Protein AF-A0A1J7IDX1-F1 (afdb_monomer)

Secondary structure (DSSP, 8-state):
--SS--EEETTHHHH-HHHHHHHHHHHHHHTSEEEEES-SS-HHHHHHHHHHHHHHHSS----GGGB--TTS-EEE-----STT----EEEEEESS--S-----HHHHTTHHHHHHHHHHHHHHHHHHHHHHHHHTTS-THHHHTT--TTSS-EEEEEEEEE-TT--PPTT--SEEEE--SSSEEEEEE-S---EEEE-TTS-EEE---BTTB-EEEE-HHHHHHTTTSS----EEE---TTPPPEEEEEEEEE--TT-------

Foldseek 3Di:
DDPDQAEAEPVCVPVPVPVRLVSLLVNQQFFLKHWYFPDPQDLVLVVVVLVLLVCVVPDPDLDPLQDQDPQRAGKDDDDDPDFPDAQKIKGKDFLQDDDDDDDDPSCVVCVVSVVVSLVSVLVVVLSSQLSNCVSLVHHSCPFSVLADSPFQFRKMKMKMKHAQQDDDPVPGFNFDWDFAAAAKKFKAWDQDWFKWWQGSVRDTDTDDHDPRITMMGGGPLNCQQQVNSGDRTIMTGHDDRRGHMIIMIIMGGHGHPPDDRHHDD

Structure (mmCIF, N/CA/C/O backbone):
data_AF-A0A1J7IDX1-F1
#
_entry.id   AF-A0A1J7IDX1-F1
#
loop_
_atom_site.group_PDB
_atom_site.id
_atom_site.type_symbol
_atom_site.label_atom_id
_atom_site.label_alt_id
_atom_site.label_comp_id
_atom_site.label_asym_id
_atom_site.label_entity_id
_atom_site.label_seq_id
_atom_site.pdbx_PDB_ins_code
_atom_site.Cartn_x
_atom_site.Cartn_y
_atom_site.Cartn_z
_atom_site.occupancy
_atom_site.B_iso_or_equiv
_atom_site.auth_seq_id
_atom_site.auth_comp_id
_atom_site.auth_asym_id
_atom_site.auth_atom_id
_atom_site.pdbx_PDB_model_num
ATOM 1 N N . MET A 1 1 ? -1.638 -12.882 22.966 1.00 60.28 1 MET A N 1
ATOM 2 C CA . MET A 1 1 ? -1.658 -12.082 21.724 1.00 60.28 1 MET A CA 1
ATOM 3 C C . MET A 1 1 ? -1.574 -13.032 20.541 1.00 60.28 1 MET A C 1
ATOM 5 O O . MET A 1 1 ? -0.966 -14.091 20.700 1.00 60.28 1 MET A O 1
ATOM 9 N N . SER A 1 2 ? -2.239 -12.710 19.424 1.00 70.69 2 SER A N 1
ATOM 10 C CA . SER A 1 2 ? -2.175 -13.521 18.194 1.00 70.69 2 SER A CA 1
ATOM 11 C C . SER A 1 2 ? -0.717 -13.722 17.769 1.00 70.69 2 SER A C 1
ATOM 13 O O . SER A 1 2 ? 0.100 -12.824 17.960 1.00 70.69 2 SER A O 1
ATOM 15 N N . LYS A 1 3 ? -0.386 -14.895 17.217 1.00 84.50 3 LYS A N 1
ATOM 16 C CA . LYS A 1 3 ? 0.945 -15.183 16.651 1.00 84.50 3 LYS A CA 1
ATOM 17 C C . LYS A 1 3 ? 1.024 -14.914 15.148 1.00 84.50 3 LYS A C 1
ATOM 19 O O . LYS A 1 3 ? 2.109 -14.966 14.581 1.00 84.50 3 LYS A O 1
ATOM 24 N N . GLU A 1 4 ? -0.114 -14.638 14.524 1.00 93.25 4 GLU A N 1
ATOM 25 C CA . GLU A 1 4 ? -0.252 -14.476 13.081 1.00 93.25 4 GLU A CA 1
ATOM 26 C C . GLU A 1 4 ? -0.869 -13.116 12.760 1.00 93.25 4 GLU A C 1
ATOM 28 O O . GLU A 1 4 ? -1.708 -12.609 13.519 1.00 93.25 4 GLU A O 1
ATOM 33 N N . ILE A 1 5 ? -0.452 -12.553 11.624 1.00 97.88 5 ILE A N 1
ATOM 34 C CA . ILE A 1 5 ? -0.995 -11.305 11.088 1.00 97.88 5 ILE A CA 1
ATOM 35 C C . ILE A 1 5 ? -2.492 -11.518 10.797 1.00 97.88 5 ILE A C 1
ATOM 37 O O . ILE A 1 5 ? -2.834 -12.465 10.083 1.00 97.88 5 ILE A O 1
ATOM 41 N N . PRO A 1 6 ? -3.393 -10.666 11.319 1.00 98.19 6 PRO A N 1
ATOM 42 C CA . PRO A 1 6 ? -4.831 -10.824 11.126 1.00 98.19 6 PRO A CA 1
ATOM 43 C C . PRO A 1 6 ? -5.252 -10.806 9.652 1.00 98.19 6 PRO A C 1
ATOM 45 O O . PRO A 1 6 ? -4.690 -10.072 8.840 1.00 98.19 6 PRO A O 1
ATOM 48 N N . VAL A 1 7 ? -6.298 -11.569 9.326 1.00 98.56 7 VAL A N 1
ATOM 49 C CA . VAL A 1 7 ? -6.961 -11.547 8.015 1.00 98.56 7 VAL A CA 1
ATOM 50 C C . VAL A 1 7 ? -8.382 -11.026 8.199 1.00 98.56 7 VAL A C 1
ATOM 52 O O . VAL A 1 7 ? -9.200 -11.656 8.867 1.00 98.56 7 VAL A O 1
ATOM 55 N N . LEU A 1 8 ? -8.674 -9.876 7.602 1.00 98.56 8 LEU A N 1
ATOM 56 C CA . LEU A 1 8 ? -9.956 -9.186 7.687 1.00 98.56 8 LEU A CA 1
ATOM 57 C C . LEU A 1 8 ? -10.777 -9.415 6.421 1.00 98.56 8 LEU A C 1
ATOM 59 O O . LEU A 1 8 ? -10.243 -9.472 5.316 1.00 98.56 8 LEU A O 1
ATOM 63 N N . ASP A 1 9 ? -12.091 -9.523 6.590 1.00 98.31 9 ASP A N 1
ATOM 64 C CA . ASP A 1 9 ? -13.047 -9.678 5.496 1.00 98.31 9 ASP A CA 1
ATOM 65 C C . ASP A 1 9 ? -13.710 -8.335 5.184 1.00 98.31 9 ASP A C 1
ATOM 67 O O . ASP A 1 9 ? -14.545 -7.858 5.955 1.00 98.31 9 ASP A O 1
ATOM 71 N N . TYR A 1 10 ? -13.349 -7.727 4.053 1.00 98.12 10 TYR A N 1
ATOM 72 C CA . TYR A 1 10 ? -13.924 -6.454 3.620 1.00 98.12 10 TYR A CA 1
ATOM 73 C C . TYR A 1 10 ? -15.440 -6.547 3.380 1.00 98.12 10 TYR A C 1
ATOM 75 O O . TYR A 1 10 ? -16.147 -5.563 3.580 1.00 98.12 10 TYR A O 1
ATOM 83 N N . GLY A 1 11 ? -15.981 -7.728 3.048 1.00 97.06 11 GLY A N 1
ATOM 84 C CA . GLY A 1 11 ? -17.426 -7.919 2.879 1.00 97.06 11 GLY A CA 1
ATOM 85 C C . GLY A 1 11 ? -18.235 -7.553 4.133 1.00 97.06 11 GLY A C 1
ATOM 86 O O . GLY A 1 11 ? -19.376 -7.093 4.029 1.00 97.06 11 GLY A O 1
ATOM 87 N N . LEU A 1 12 ? -17.616 -7.652 5.318 1.00 97.75 12 LEU A N 1
ATOM 88 C CA . LEU A 1 12 ? -18.231 -7.255 6.584 1.00 97.75 12 LEU A CA 1
ATOM 89 C C . LEU A 1 12 ? -18.482 -5.750 6.686 1.00 97.75 12 LEU A C 1
ATOM 91 O O . LEU A 1 12 ? -19.361 -5.362 7.450 1.00 97.75 12 LEU A O 1
ATOM 95 N N . LEU A 1 13 ? -17.793 -4.908 5.906 1.00 94.62 13 LEU A N 1
ATOM 96 C CA . LEU A 1 13 ? -18.038 -3.463 5.884 1.00 94.62 13 LEU A CA 1
ATOM 97 C C . LEU A 1 13 ? -19.513 -3.138 5.608 1.00 94.62 13 LEU A C 1
ATOM 99 O O . LEU A 1 13 ? -20.025 -2.150 6.124 1.00 94.62 13 LEU A O 1
ATOM 103 N N . THR A 1 14 ? -20.201 -3.985 4.837 1.00 94.31 14 THR A N 1
ATOM 104 C CA . THR A 1 14 ? -21.637 -3.847 4.551 1.00 94.31 14 THR A CA 1
ATOM 105 C C . THR A 1 14 ? -22.489 -4.834 5.344 1.00 94.31 14 THR A C 1
ATOM 107 O O . THR A 1 14 ? -23.521 -4.444 5.887 1.00 94.31 14 THR A O 1
ATOM 110 N N . SER A 1 15 ? -22.074 -6.102 5.451 1.00 97.38 15 SER A N 1
ATOM 111 C CA . SER A 1 15 ? -22.911 -7.146 6.056 1.00 97.38 15 SER A CA 1
ATOM 112 C C . SER A 1 15 ? -22.904 -7.143 7.588 1.00 97.38 15 SER A C 1
ATOM 114 O O . SER A 1 15 ? -23.864 -7.607 8.200 1.00 97.38 15 SER A O 1
ATOM 116 N N . ASN A 1 16 ? -21.832 -6.657 8.224 1.00 98.06 16 ASN A N 1
ATOM 117 C CA . ASN A 1 16 ? -21.733 -6.475 9.675 1.00 98.06 16 ASN A CA 1
ATOM 118 C C . ASN A 1 16 ? -20.700 -5.377 10.022 1.00 98.06 16 ASN A C 1
ATOM 120 O O . ASN A 1 16 ? -19.594 -5.688 10.487 1.00 98.06 16 ASN A O 1
ATOM 124 N N . PRO A 1 17 ? -21.045 -4.091 9.809 1.00 97.38 17 PRO A N 1
ATOM 125 C CA . PRO A 1 17 ? -20.087 -2.990 9.917 1.00 97.38 17 PRO A CA 1
ATOM 126 C C . PRO A 1 17 ? -19.443 -2.885 11.306 1.00 97.38 17 PRO A C 1
ATOM 128 O O . PRO A 1 17 ? -18.256 -2.591 11.421 1.00 97.38 17 PRO A O 1
ATOM 131 N N . ALA A 1 18 ? -20.200 -3.183 12.368 1.00 97.81 18 ALA A N 1
ATOM 132 C CA . ALA A 1 18 ? -19.697 -3.156 13.740 1.00 97.81 18 ALA A CA 1
ATOM 133 C C . ALA A 1 18 ? -18.567 -4.174 13.960 1.00 97.81 18 ALA A C 1
ATOM 135 O O . ALA A 1 18 ? -17.543 -3.840 14.555 1.00 97.81 18 ALA A O 1
ATOM 136 N N . LYS A 1 19 ? -18.720 -5.398 13.433 1.00 98.19 19 LYS A N 1
ATOM 137 C CA . LYS A 1 19 ? -17.669 -6.420 13.499 1.00 98.19 19 LYS A CA 1
ATOM 138 C C . LYS A 1 19 ? -16.444 -6.017 12.686 1.00 98.19 19 LYS A C 1
ATOM 140 O O . LYS A 1 19 ? -15.332 -6.165 13.179 1.00 98.19 19 LYS A O 1
ATOM 145 N N . PHE A 1 20 ? -16.644 -5.480 11.480 1.00 98.38 20 PHE A N 1
ATOM 146 C CA . PHE A 1 20 ? -15.533 -5.009 10.652 1.00 98.38 20 PHE A CA 1
ATOM 147 C C . PHE A 1 20 ? -14.714 -3.929 11.367 1.00 98.38 20 PHE A C 1
ATOM 149 O O . PHE A 1 20 ? -13.498 -4.042 11.454 1.00 98.38 20 PHE A O 1
ATOM 156 N N . VAL A 1 21 ? -15.377 -2.920 11.942 1.00 98.38 21 VAL A N 1
ATOM 157 C CA . VAL A 1 21 ? -14.722 -1.844 12.703 1.00 98.38 21 VAL A CA 1
ATOM 158 C C . VAL A 1 21 ? -13.977 -2.390 13.925 1.00 98.38 21 VAL A C 1
ATOM 160 O O . VAL A 1 21 ? -12.866 -1.944 14.210 1.00 98.38 21 VAL A O 1
ATOM 163 N N . GLN A 1 22 ? -14.550 -3.366 14.635 1.00 98.38 22 GLN A N 1
ATOM 164 C CA . GLN A 1 22 ? -13.887 -4.014 15.769 1.00 98.38 22 GLN A CA 1
ATOM 165 C C . GLN A 1 22 ? -12.603 -4.739 15.341 1.00 98.38 22 GLN A C 1
ATOM 167 O O . GLN A 1 22 ? -11.558 -4.545 15.965 1.00 98.38 22 GLN A O 1
ATOM 172 N N . ASP A 1 23 ? -12.667 -5.534 14.272 1.00 98.44 23 ASP A N 1
ATOM 173 C CA . ASP A 1 23 ? -11.508 -6.266 13.748 1.00 98.44 23 ASP A CA 1
ATOM 174 C C . ASP A 1 23 ? -10.433 -5.314 13.234 1.00 98.44 23 ASP A C 1
ATOM 176 O O . ASP A 1 23 ? -9.245 -5.510 13.488 1.00 98.44 23 ASP A O 1
ATOM 180 N N . LEU A 1 24 ? -10.865 -4.255 12.547 1.00 98.38 24 LEU A N 1
ATOM 181 C CA . LEU A 1 24 ? -10.001 -3.210 12.020 1.00 98.38 24 LEU A CA 1
ATOM 182 C C . LEU A 1 24 ? -9.244 -2.506 13.144 1.00 98.38 24 LEU A C 1
ATOM 184 O O . LEU A 1 24 ? -8.026 -2.350 13.052 1.00 98.38 24 LEU A O 1
ATOM 188 N N . LYS A 1 25 ? -9.946 -2.139 14.225 1.00 98.31 25 LYS A N 1
ATOM 189 C CA . LYS A 1 25 ? -9.328 -1.555 15.418 1.00 98.31 25 LYS A CA 1
ATOM 190 C C . LYS A 1 25 ? -8.278 -2.488 15.995 1.00 98.31 25 LYS A C 1
ATOM 192 O O . LYS A 1 25 ? -7.140 -2.073 16.166 1.00 98.31 25 LYS A O 1
ATOM 197 N N . GLN A 1 26 ? -8.664 -3.734 16.267 1.00 98.12 26 GLN A N 1
ATOM 198 C CA . GLN A 1 26 ? -7.795 -4.698 16.928 1.00 98.12 26 GLN A CA 1
ATOM 199 C C . GLN A 1 26 ? -6.527 -4.960 16.110 1.00 98.12 26 GLN A C 1
ATOM 201 O O . GLN A 1 26 ? -5.419 -4.902 16.643 1.00 98.12 26 GLN A O 1
ATOM 206 N N . ALA A 1 27 ? -6.672 -5.208 14.808 1.00 98.44 27 ALA A N 1
ATOM 207 C CA . ALA A 1 27 ? -5.534 -5.484 13.948 1.00 98.44 27 ALA A CA 1
ATOM 208 C C . ALA A 1 27 ? -4.592 -4.277 13.831 1.00 98.44 27 ALA A C 1
ATOM 210 O O . ALA A 1 27 ? -3.378 -4.425 13.966 1.00 98.44 27 ALA A O 1
ATOM 211 N N . ALA A 1 28 ? -5.132 -3.072 13.646 1.00 98.44 28 ALA A N 1
ATOM 212 C CA . ALA A 1 28 ? -4.315 -1.870 13.519 1.00 98.44 28 ALA A CA 1
ATOM 213 C C . ALA A 1 28 ? -3.665 -1.422 14.839 1.00 98.44 28 ALA A C 1
ATOM 215 O O . ALA A 1 28 ? -2.564 -0.875 14.804 1.00 98.44 28 ALA A O 1
ATOM 216 N N . SER A 1 29 ? -4.300 -1.659 15.992 1.00 98.00 29 SER A N 1
ATOM 217 C CA . SER A 1 29 ? -3.754 -1.275 17.300 1.00 98.00 29 SER A CA 1
ATOM 218 C C . SER A 1 29 ? -2.760 -2.288 17.868 1.00 98.00 29 SER A C 1
ATOM 220 O O . SER A 1 29 ? -1.848 -1.909 18.599 1.00 98.00 29 SER A O 1
ATOM 222 N N . GLU A 1 30 ? -2.944 -3.580 17.578 1.00 97.06 30 GLU A N 1
ATOM 223 C CA . GLU A 1 30 ? -2.019 -4.626 18.029 1.00 97.06 30 GLU A CA 1
ATOM 224 C C . GLU A 1 30 ? -0.860 -4.792 17.046 1.00 97.06 30 GLU A C 1
ATOM 226 O O . GLU A 1 30 ? 0.298 -4.697 17.444 1.00 97.06 30 GLU A O 1
ATOM 231 N N . TRP A 1 31 ? -1.165 -5.031 15.769 1.00 98.25 31 TRP A N 1
ATOM 232 C CA . TRP A 1 31 ? -0.171 -5.393 14.758 1.00 98.25 31 TRP A CA 1
ATOM 233 C C . TRP A 1 31 ? 0.289 -4.226 13.900 1.00 98.25 31 TRP A C 1
ATOM 235 O O . TRP A 1 31 ? 1.407 -4.261 13.395 1.00 98.25 31 TRP A O 1
ATOM 245 N N . GLY A 1 32 ? -0.578 -3.245 13.646 1.00 98.50 32 GLY A N 1
ATOM 246 C CA . GLY A 1 32 ? -0.326 -2.248 12.603 1.00 98.50 32 GLY A CA 1
ATOM 247 C C . GLY A 1 32 ? -0.360 -2.810 11.178 1.00 98.50 32 GLY A C 1
ATOM 248 O O . GLY A 1 32 ? -0.081 -2.082 10.230 1.00 98.50 32 GLY A O 1
ATOM 249 N N . PHE A 1 33 ? -0.700 -4.095 11.033 1.00 98.69 33 PHE A N 1
ATOM 250 C CA . PHE A 1 33 ? -0.719 -4.867 9.794 1.00 98.69 33 PHE A CA 1
ATOM 251 C C . PHE A 1 33 ? -1.932 -5.799 9.768 1.00 98.69 33 PHE A C 1
ATOM 253 O O . PHE A 1 33 ? -2.285 -6.390 10.790 1.00 98.69 33 PHE A O 1
ATOM 260 N N . PHE A 1 34 ? -2.532 -5.981 8.593 1.00 98.81 34 PHE A N 1
ATOM 261 C CA . PHE A 1 34 ? -3.542 -7.011 8.345 1.00 98.81 34 PHE A CA 1
ATOM 262 C C . PHE A 1 34 ? -3.692 -7.315 6.858 1.00 98.81 34 PHE A C 1
ATOM 264 O O . PHE A 1 34 ? -3.527 -6.440 6.014 1.00 98.81 34 PHE A O 1
ATOM 271 N N . PHE A 1 35 ? -4.061 -8.547 6.527 1.00 98.81 35 PHE A N 1
ATOM 272 C CA . PHE A 1 35 ? -4.526 -8.890 5.187 1.00 98.81 35 PHE A CA 1
ATOM 273 C C . PHE A 1 35 ? -5.993 -8.511 5.024 1.00 98.81 35 PHE A C 1
ATOM 275 O O . PHE A 1 35 ? -6.773 -8.647 5.967 1.00 98.81 35 PHE A O 1
ATOM 282 N N . LEU A 1 36 ? -6.390 -8.094 3.825 1.00 98.75 36 LEU A N 1
ATOM 283 C CA . LEU A 1 36 ? -7.776 -7.744 3.525 1.00 98.75 36 LEU A CA 1
ATOM 284 C C . LEU A 1 36 ? -8.300 -8.590 2.364 1.00 98.75 36 LEU A C 1
ATOM 286 O O . LEU A 1 36 ? -7.915 -8.368 1.225 1.00 98.75 36 LEU A O 1
ATOM 290 N N . LYS A 1 37 ? -9.184 -9.553 2.632 1.00 98.00 37 LYS A N 1
ATOM 291 C CA . LYS A 1 37 ? -9.830 -10.372 1.591 1.00 98.00 37 LYS A CA 1
ATOM 292 C C . LYS A 1 37 ? -11.178 -9.780 1.175 1.00 98.00 37 LYS A C 1
ATOM 294 O O . LYS A 1 37 ? -11.765 -8.987 1.912 1.00 98.00 37 LYS A O 1
ATOM 299 N N . ASN A 1 38 ? -11.700 -10.242 0.038 1.00 97.62 38 ASN A N 1
ATOM 300 C CA . ASN A 1 38 ? -13.021 -9.869 -0.490 1.00 97.62 38 ASN A CA 1
ATOM 301 C C . ASN A 1 38 ? -13.200 -8.353 -0.700 1.00 97.62 38 ASN A C 1
ATOM 303 O O . ASN A 1 38 ? -14.315 -7.844 -0.598 1.00 97.62 38 ASN A O 1
ATOM 307 N N . HIS A 1 39 ? -12.111 -7.623 -0.957 1.00 97.56 39 HIS A N 1
ATOM 308 C CA . HIS A 1 39 ? -12.163 -6.196 -1.268 1.00 97.56 39 HIS A CA 1
ATOM 309 C C . HIS A 1 39 ? -12.753 -5.930 -2.658 1.00 97.56 39 HIS A C 1
ATOM 311 O O . HIS A 1 39 ? -12.823 -6.813 -3.512 1.00 97.56 39 HIS A O 1
ATOM 317 N N . ASN A 1 40 ? -13.107 -4.675 -2.916 1.00 95.25 40 ASN A N 1
ATOM 318 C CA . ASN A 1 40 ? -13.738 -4.224 -4.158 1.00 95.25 40 ASN A CA 1
ATOM 319 C C . ASN A 1 40 ? -12.784 -4.041 -5.359 1.00 95.25 40 ASN A C 1
ATOM 321 O O . ASN A 1 40 ? -13.258 -3.774 -6.460 1.00 95.25 40 ASN A O 1
ATOM 325 N N . ILE A 1 41 ? -11.467 -4.207 -5.194 1.00 98.06 41 ILE A N 1
ATOM 326 C CA . ILE A 1 41 ? -10.509 -4.135 -6.311 1.00 98.06 41 ILE A CA 1
ATOM 327 C C . ILE A 1 41 ? -10.515 -5.462 -7.091 1.00 98.06 41 ILE A C 1
ATOM 329 O O . ILE A 1 41 ? -10.210 -6.502 -6.500 1.00 98.06 41 ILE A O 1
ATOM 333 N N . PRO A 1 42 ? -10.819 -5.470 -8.404 1.00 97.12 42 PRO A N 1
ATOM 334 C CA . PRO A 1 42 ? -10.830 -6.700 -9.190 1.00 97.12 42 PRO A CA 1
ATOM 335 C C . PRO A 1 42 ? -9.437 -7.326 -9.295 1.00 97.12 42 PRO A C 1
ATOM 337 O O . PRO A 1 42 ? -8.480 -6.660 -9.697 1.00 97.12 42 PRO A O 1
ATOM 340 N N . GLN A 1 43 ? -9.331 -8.632 -9.030 1.00 96.88 43 GLN A N 1
ATOM 341 C CA . GLN A 1 43 ? -8.064 -9.365 -9.161 1.00 96.88 43 GLN A CA 1
ATOM 342 C C . GLN A 1 43 ? -7.474 -9.244 -10.575 1.00 96.88 43 GLN A C 1
ATOM 344 O O . GLN A 1 43 ? -6.270 -9.078 -10.728 1.00 96.88 43 GLN A O 1
ATOM 349 N N . SER A 1 44 ? -8.323 -9.199 -11.608 1.00 97.44 44 SER A N 1
ATOM 350 C CA . SER A 1 44 ? -7.885 -8.999 -12.992 1.00 97.44 44 SER A CA 1
ATOM 351 C C . SER A 1 44 ? -7.118 -7.692 -13.210 1.00 97.44 44 SER A C 1
ATOM 353 O O . SER A 1 44 ? -6.254 -7.640 -14.079 1.00 97.44 44 SER A O 1
ATOM 355 N N . GLU A 1 45 ? -7.415 -6.631 -12.454 1.00 97.62 45 GLU A N 1
ATOM 356 C CA . GLU A 1 45 ? -6.669 -5.371 -12.552 1.00 97.62 45 GLU A CA 1
ATOM 357 C C . GLU A 1 45 ? -5.321 -5.450 -11.835 1.00 97.62 45 GLU A C 1
ATOM 359 O O . GLU A 1 45 ? -4.327 -4.922 -12.339 1.00 97.62 45 GLU A O 1
ATOM 364 N N . VAL A 1 46 ? -5.254 -6.164 -10.710 1.00 98.25 46 VAL A N 1
ATOM 365 C CA . VAL A 1 46 ? -3.988 -6.466 -10.025 1.00 98.25 46 VAL A CA 1
ATOM 366 C C . VAL A 1 46 ? -3.079 -7.284 -10.950 1.00 98.25 46 VAL A C 1
ATOM 368 O O . VAL A 1 46 ? -1.931 -6.901 -11.182 1.00 98.25 46 VAL A O 1
ATOM 371 N N . ASP A 1 47 ? -3.612 -8.342 -11.565 1.00 98.25 47 ASP A N 1
ATOM 372 C CA . ASP A 1 47 ? -2.870 -9.236 -12.459 1.00 98.25 47 ASP A CA 1
ATOM 373 C C . ASP A 1 47 ? -2.359 -8.509 -13.711 1.00 98.25 47 ASP A C 1
ATOM 375 O O . ASP A 1 47 ? -1.202 -8.670 -14.099 1.00 98.25 47 ASP A O 1
ATOM 379 N N . LYS A 1 48 ? -3.181 -7.647 -14.329 1.00 98.19 48 LYS A N 1
ATOM 380 C CA . LYS A 1 48 ? -2.761 -6.821 -15.477 1.00 98.19 48 LYS A CA 1
ATOM 381 C C . LYS A 1 48 ? -1.632 -5.853 -15.118 1.00 98.19 48 LYS A C 1
ATOM 383 O O . LYS A 1 48 ? -0.759 -5.608 -15.950 1.00 98.19 48 LYS A O 1
ATOM 388 N N . ASN A 1 49 ? -1.641 -5.279 -13.912 1.00 98.31 49 ASN A N 1
ATOM 389 C CA . ASN A 1 49 ? -0.562 -4.396 -13.463 1.00 98.31 49 ASN A CA 1
ATOM 390 C C . ASN A 1 49 ? 0.729 -5.172 -13.170 1.00 98.31 49 ASN A C 1
ATOM 392 O O . ASN A 1 49 ? 1.791 -4.722 -13.596 1.00 98.31 49 ASN A O 1
ATOM 396 N N . PHE A 1 50 ? 0.653 -6.362 -12.565 1.00 98.44 50 PHE A N 1
ATOM 397 C CA . PHE A 1 50 ? 1.825 -7.236 -12.434 1.00 98.44 50 PHE A CA 1
ATOM 398 C C . PHE A 1 50 ? 2.381 -7.664 -13.797 1.00 98.44 50 PHE A C 1
ATOM 400 O O . PHE A 1 50 ? 3.578 -7.532 -14.027 1.00 98.44 50 PHE A O 1
ATOM 407 N N . ALA A 1 51 ? 1.524 -8.070 -14.738 1.00 98.19 51 ALA A N 1
ATOM 408 C CA . ALA A 1 51 ? 1.950 -8.432 -16.089 1.00 98.19 51 ALA A CA 1
ATOM 409 C C . ALA A 1 51 ? 2.601 -7.255 -16.841 1.00 98.19 51 ALA A C 1
ATOM 411 O O . ALA A 1 51 ? 3.526 -7.453 -17.628 1.00 98.19 51 ALA A O 1
ATOM 412 N N . LEU A 1 52 ? 2.134 -6.022 -16.614 1.00 98.12 52 LEU A N 1
ATOM 413 C CA . LEU A 1 52 ? 2.780 -4.826 -17.158 1.00 98.12 52 LEU A CA 1
ATOM 414 C C . LEU A 1 52 ? 4.148 -4.576 -16.507 1.00 98.12 52 LEU A C 1
ATOM 416 O O . LEU A 1 52 ? 5.103 -4.278 -17.221 1.00 98.12 52 LEU A O 1
ATOM 420 N N . ALA A 1 53 ? 4.248 -4.710 -15.182 1.00 97.44 53 ALA A N 1
ATOM 421 C CA . ALA A 1 53 ? 5.507 -4.565 -14.458 1.00 97.44 53 ALA A CA 1
ATOM 422 C C . ALA A 1 53 ? 6.553 -5.584 -14.942 1.00 97.44 53 ALA A C 1
ATOM 424 O O . ALA A 1 53 ? 7.678 -5.195 -15.239 1.00 97.44 53 ALA A O 1
ATOM 425 N N . GLU A 1 54 ? 6.173 -6.853 -15.105 1.00 96.62 54 GLU A N 1
ATOM 426 C CA . GLU A 1 54 ? 7.031 -7.905 -15.671 1.00 96.62 54 GLU A CA 1
ATOM 427 C C . GLU A 1 54 ? 7.554 -7.515 -17.057 1.00 96.62 54 GLU A C 1
ATOM 429 O O . GLU A 1 54 ? 8.764 -7.429 -17.264 1.00 96.62 54 GLU A O 1
ATOM 434 N N . LYS A 1 55 ? 6.653 -7.164 -17.987 1.00 96.81 55 LYS A N 1
ATOM 435 C CA . LYS A 1 55 ? 7.042 -6.728 -19.339 1.00 96.81 55 LYS A CA 1
ATOM 436 C C . LYS A 1 55 ? 7.970 -5.515 -19.326 1.00 96.81 55 LYS A C 1
ATOM 438 O O . LYS A 1 55 ? 8.861 -5.425 -20.165 1.00 96.81 55 LYS A O 1
ATOM 443 N N . PHE A 1 56 ? 7.746 -4.572 -18.413 1.00 95.75 56 PHE A N 1
ATOM 444 C CA . PHE A 1 56 ? 8.588 -3.390 -18.274 1.00 95.75 56 PHE A CA 1
ATOM 445 C C . PHE A 1 56 ? 9.994 -3.753 -17.776 1.00 95.75 56 PHE A C 1
ATOM 447 O O . PHE A 1 56 ? 10.971 -3.333 -18.390 1.00 95.75 56 PHE A O 1
ATOM 454 N N . PHE A 1 57 ? 10.111 -4.551 -16.710 1.00 93.44 57 PHE A N 1
ATOM 455 C CA . PHE A 1 57 ? 11.404 -4.878 -16.095 1.00 93.44 57 PHE A CA 1
ATOM 456 C C . PHE A 1 57 ? 12.221 -5.926 -16.861 1.00 93.44 57 PHE A C 1
ATOM 458 O O . PHE A 1 57 ? 13.446 -5.908 -16.768 1.00 93.44 57 PHE A O 1
ATOM 465 N N . HIS A 1 58 ? 11.580 -6.807 -17.637 1.00 93.38 58 HIS A N 1
ATOM 466 C CA . HIS A 1 58 ? 12.272 -7.694 -18.585 1.00 93.38 58 HIS A CA 1
ATOM 467 C C . HIS A 1 58 ? 12.579 -7.016 -19.928 1.00 93.38 58 HIS A C 1
ATOM 469 O O . HIS A 1 58 ? 13.312 -7.570 -20.748 1.00 93.38 58 HIS A O 1
ATOM 475 N N . GLY A 1 59 ? 12.016 -5.830 -20.171 1.00 91.69 59 GLY A N 1
ATOM 476 C CA . GLY A 1 59 ? 12.326 -5.012 -21.336 1.00 91.69 59 GLY A CA 1
ATOM 477 C C . GLY A 1 59 ? 13.716 -4.361 -21.263 1.00 91.69 59 GLY A C 1
ATOM 478 O O . GLY A 1 59 ? 14.463 -4.542 -20.299 1.00 91.69 59 GLY A O 1
ATOM 479 N N . PRO A 1 60 ? 14.094 -3.575 -22.287 1.00 88.31 60 PRO A N 1
ATOM 480 C CA . PRO A 1 60 ? 15.325 -2.793 -22.256 1.00 88.31 60 PRO A CA 1
ATOM 481 C C . PRO A 1 60 ? 15.352 -1.834 -21.063 1.00 88.31 60 PRO A C 1
ATOM 483 O O . PRO A 1 60 ? 14.323 -1.264 -20.699 1.00 88.31 60 PRO A O 1
ATOM 486 N N . ASN A 1 61 ? 16.544 -1.603 -20.498 1.00 85.12 61 ASN A N 1
ATOM 487 C CA . ASN A 1 61 ? 16.724 -0.572 -19.478 1.00 85.12 61 ASN A CA 1
ATOM 488 C C . ASN A 1 61 ? 16.182 0.764 -20.022 1.00 85.12 61 ASN A C 1
ATOM 490 O O . ASN A 1 61 ? 16.628 1.186 -21.093 1.00 85.12 61 ASN A O 1
ATOM 494 N N . PRO A 1 62 ? 15.250 1.425 -19.312 1.00 84.88 62 PRO A N 1
ATOM 495 C CA . PRO A 1 62 ? 14.622 2.648 -19.800 1.00 84.88 62 PRO A CA 1
ATOM 496 C C . PRO A 1 62 ? 15.638 3.787 -20.009 1.00 84.88 62 PRO A C 1
ATOM 498 O O . PRO A 1 62 ? 15.426 4.640 -20.859 1.00 84.88 62 PRO A O 1
ATOM 501 N N . GLY A 1 63 ? 16.770 3.786 -19.298 1.00 82.06 63 GLY A N 1
ATOM 502 C CA . GLY A 1 63 ? 17.803 4.817 -19.416 1.00 82.06 63 GLY A CA 1
ATOM 503 C C . GLY A 1 63 ? 17.571 6.030 -18.509 1.00 82.06 63 GLY A C 1
ATOM 504 O O . GLY A 1 63 ? 16.558 6.144 -17.814 1.00 82.06 63 GLY A O 1
ATOM 505 N N . ASP A 1 64 ? 18.549 6.942 -18.486 1.00 86.12 64 ASP A N 1
ATOM 506 C CA . ASP A 1 64 ? 18.571 8.090 -17.564 1.00 86.12 64 ASP A CA 1
ATOM 507 C C . ASP A 1 64 ? 17.435 9.098 -17.810 1.00 86.12 64 ASP A C 1
ATOM 509 O O . ASP A 1 64 ? 17.069 9.833 -16.892 1.00 86.12 64 ASP A O 1
ATOM 513 N N . GLU A 1 65 ? 16.843 9.117 -19.009 1.00 86.94 65 GLU A N 1
ATOM 514 C CA . GLU A 1 65 ? 15.729 10.015 -19.345 1.00 86.94 65 GLU A CA 1
ATOM 515 C C . GLU A 1 65 ? 14.469 9.747 -18.507 1.00 86.94 65 GLU A C 1
ATOM 517 O O . GLU A 1 65 ? 13.689 10.662 -18.250 1.00 86.94 65 GLU A O 1
ATOM 522 N N . PHE A 1 66 ? 14.301 8.513 -18.019 1.00 90.19 66 PHE A N 1
ATOM 523 C CA . PHE A 1 66 ? 13.186 8.125 -17.157 1.00 90.19 66 PHE A CA 1
ATOM 524 C C . PHE A 1 66 ? 13.593 7.983 -15.696 1.00 90.19 66 PHE A C 1
ATOM 526 O O . PHE A 1 66 ? 12.819 7.433 -14.915 1.00 90.19 66 PHE A O 1
ATOM 533 N N . LYS A 1 67 ? 14.792 8.435 -15.308 1.00 89.69 67 LYS A N 1
ATOM 534 C CA . LYS A 1 67 ? 15.260 8.345 -13.925 1.00 89.69 67 LYS A CA 1
ATOM 535 C C . LYS A 1 67 ? 14.301 9.066 -12.980 1.00 89.69 67 LYS A C 1
ATOM 537 O O . LYS A 1 67 ? 13.756 10.122 -13.297 1.00 89.69 67 LYS A O 1
ATOM 542 N N . ILE A 1 68 ? 14.139 8.496 -11.792 1.00 88.75 68 ILE A N 1
ATOM 543 C CA . ILE A 1 68 ? 13.296 9.054 -10.746 1.00 88.75 68 ILE A CA 1
ATOM 544 C C . ILE A 1 68 ? 13.628 10.527 -10.452 1.00 88.75 68 ILE A C 1
ATOM 546 O O . ILE A 1 68 ? 14.792 10.899 -10.272 1.00 88.75 68 ILE A O 1
ATOM 550 N N . ASN A 1 69 ? 12.594 11.366 -10.415 1.00 87.62 69 ASN A N 1
ATOM 551 C CA . ASN A 1 69 ? 12.699 12.807 -10.202 1.00 87.62 69 ASN A CA 1
ATOM 552 C C . ASN A 1 69 ? 12.364 13.217 -8.750 1.00 87.62 69 ASN A C 1
ATOM 554 O O . ASN A 1 69 ? 12.009 12.391 -7.907 1.00 87.62 69 ASN A O 1
ATOM 558 N N . LYS A 1 70 ? 12.453 14.523 -8.456 1.00 86.38 70 LYS A N 1
ATOM 559 C CA . LYS A 1 70 ? 12.169 15.101 -7.125 1.00 86.38 70 LYS A CA 1
ATOM 560 C C . LYS A 1 70 ? 10.731 14.883 -6.629 1.00 86.38 70 LYS A C 1
ATOM 562 O O . LYS A 1 70 ? 10.482 14.986 -5.434 1.00 86.38 70 LYS A O 1
ATOM 567 N N . ASP A 1 71 ? 9.807 14.586 -7.537 1.00 84.19 71 ASP A N 1
ATOM 568 C CA . ASP A 1 71 ? 8.387 14.367 -7.255 1.00 84.19 71 ASP A CA 1
ATOM 569 C C . ASP A 1 71 ? 8.067 12.871 -7.057 1.00 84.19 71 ASP A C 1
ATOM 571 O O . ASP A 1 71 ? 6.898 12.480 -6.968 1.00 84.19 71 ASP A O 1
ATOM 575 N N . ASN A 1 72 ? 9.115 12.040 -6.944 1.00 88.38 72 ASN A N 1
ATOM 576 C CA . ASN A 1 72 ? 9.057 10.595 -6.744 1.00 88.38 72 ASN A CA 1
ATOM 577 C C . ASN A 1 72 ? 8.356 9.868 -7.907 1.00 88.38 72 ASN A C 1
ATOM 579 O O . ASN A 1 72 ? 7.554 8.953 -7.696 1.00 88.38 72 ASN A O 1
ATOM 583 N N . VA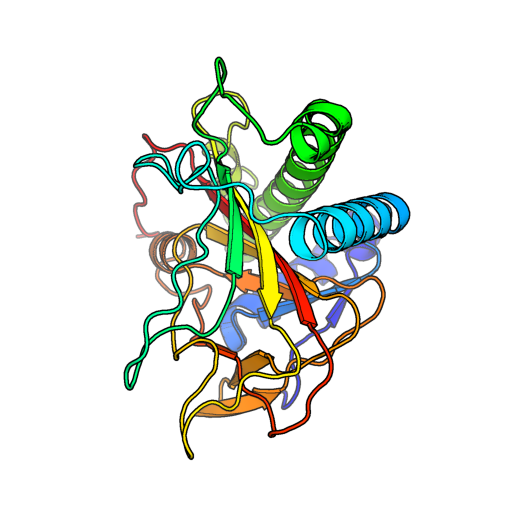L A 1 73 ? 8.638 10.318 -9.134 1.00 90.00 73 VAL A N 1
ATOM 584 C CA . VAL A 1 73 ? 8.143 9.741 -10.389 1.00 90.00 73 VAL A CA 1
ATOM 585 C C . VAL A 1 73 ? 9.313 9.277 -11.242 1.00 90.00 73 VAL A C 1
ATOM 587 O O . VAL A 1 73 ? 10.248 10.048 -11.444 1.00 90.00 73 VAL A O 1
ATOM 590 N N . GLY A 1 74 ? 9.241 8.054 -11.766 1.00 91.56 74 GLY A N 1
ATOM 591 C CA . GLY A 1 74 ? 10.234 7.499 -12.685 1.00 91.56 74 GLY A CA 1
ATOM 592 C C . GLY A 1 74 ? 10.939 6.247 -12.164 1.00 91.56 74 GLY A C 1
ATOM 593 O O . GLY A 1 74 ? 10.612 5.705 -11.108 1.00 91.56 74 GLY A O 1
ATOM 594 N N . TYR A 1 75 ? 11.909 5.793 -12.945 1.00 91.69 75 TYR A N 1
ATOM 595 C CA . TYR A 1 75 ? 12.715 4.600 -12.747 1.00 91.69 75 TYR A CA 1
ATOM 596 C C . TYR A 1 75 ? 13.816 4.826 -11.706 1.00 91.69 75 TYR A C 1
ATOM 598 O O . TYR A 1 75 ? 14.672 5.705 -11.849 1.00 91.69 75 TYR A O 1
ATOM 606 N N . SER A 1 76 ? 13.834 3.993 -10.674 1.00 88.19 76 SER A N 1
ATOM 607 C CA . SER A 1 76 ? 14.934 3.879 -9.725 1.00 88.19 76 SER A CA 1
ATOM 608 C C . SER A 1 76 ? 15.589 2.517 -9.904 1.00 88.19 76 SER A C 1
ATOM 610 O O . SER A 1 76 ? 15.131 1.518 -9.356 1.00 88.19 76 SER A O 1
ATOM 612 N N . GLY A 1 77 ? 16.657 2.487 -10.701 1.00 72.12 77 GLY A N 1
ATOM 613 C CA . GLY A 1 77 ? 17.426 1.274 -10.990 1.00 72.12 77 GLY A CA 1
ATOM 614 C C . GLY A 1 77 ? 18.906 1.378 -10.656 1.00 72.12 77 GLY A C 1
ATOM 615 O O . GLY A 1 77 ? 19.715 0.693 -11.277 1.00 72.12 77 GLY A O 1
ATOM 616 N N . ARG A 1 78 ? 19.296 2.254 -9.719 1.00 55.62 78 ARG A N 1
ATOM 617 C CA . ARG A 1 78 ? 20.668 2.217 -9.206 1.00 55.62 78 ARG A CA 1
ATOM 618 C C . ARG A 1 78 ? 20.748 1.186 -8.097 1.00 55.62 78 ARG A C 1
ATOM 620 O O . ARG A 1 78 ? 20.431 1.490 -6.952 1.00 55.62 78 ARG A O 1
ATOM 627 N N . TRP A 1 79 ? 21.227 0.008 -8.481 1.00 56.19 79 TRP A N 1
ATOM 628 C CA . TRP A 1 79 ? 22.000 -0.867 -7.614 1.00 56.19 79 TRP A CA 1
ATOM 629 C C . TRP A 1 79 ? 22.994 -0.007 -6.836 1.00 56.19 79 TRP A C 1
ATOM 631 O O . TRP A 1 79 ? 23.872 0.622 -7.432 1.00 56.19 79 TRP A O 1
ATOM 641 N N . GLN A 1 80 ? 22.808 0.101 -5.528 1.00 46.41 80 GLN A N 1
ATOM 642 C CA . GLN A 1 80 ? 23.828 0.669 -4.664 1.00 46.41 80 GLN A CA 1
ATOM 643 C C . GLN A 1 80 ? 24.532 -0.512 -4.012 1.00 46.41 80 GLN A C 1
ATOM 645 O O . GLN A 1 80 ? 23.987 -1.143 -3.113 1.00 46.41 80 GLN A O 1
ATOM 650 N N . GLU A 1 81 ? 25.712 -0.853 -4.527 1.00 40.00 81 GLU A N 1
ATOM 651 C CA . GLU A 1 81 ? 26.601 -1.811 -3.873 1.00 40.00 81 GLU A CA 1
ATOM 652 C C . GLU A 1 81 ? 27.038 -1.215 -2.528 1.00 40.00 81 GLU A C 1
ATOM 654 O O . GLU A 1 81 ? 27.575 -0.106 -2.473 1.00 40.00 81 GLU A O 1
ATOM 659 N N . GLY A 1 82 ? 26.762 -1.925 -1.435 1.00 44.06 82 GLY A N 1
ATOM 660 C CA . GLY A 1 82 ? 27.141 -1.503 -0.092 1.00 44.06 82 GLY A CA 1
ATOM 661 C C . GLY A 1 82 ? 26.251 -2.092 0.998 1.00 44.06 82 GLY A C 1
ATOM 662 O O . GLY A 1 82 ? 25.040 -2.256 0.830 1.00 44.06 82 GLY A O 1
ATOM 663 N N . TYR A 1 83 ? 26.864 -2.378 2.146 1.00 43.16 83 TYR A N 1
ATOM 664 C CA . TYR A 1 83 ? 26.165 -2.832 3.343 1.00 43.16 83 TYR A CA 1
ATOM 665 C C . TYR A 1 83 ? 25.087 -1.813 3.743 1.00 43.16 83 TYR A C 1
ATOM 667 O O . TYR A 1 83 ? 25.379 -0.635 3.957 1.00 43.16 83 TYR A O 1
ATOM 675 N N . GLY A 1 84 ? 23.833 -2.258 3.841 1.00 51.25 84 GLY A N 1
ATOM 676 C CA . GLY A 1 84 ? 22.715 -1.409 4.261 1.00 51.25 84 GLY A CA 1
ATOM 677 C C . GLY A 1 84 ? 22.025 -0.613 3.146 1.00 51.25 84 GLY A C 1
ATOM 678 O O . GLY A 1 84 ? 21.335 0.360 3.449 1.00 51.25 84 GLY A O 1
ATOM 679 N N . MET A 1 85 ? 22.180 -1.011 1.884 1.00 61.53 85 MET A N 1
ATOM 680 C CA . MET A 1 85 ? 21.375 -0.494 0.772 1.00 61.53 85 MET A CA 1
ATOM 681 C C . MET A 1 85 ? 20.248 -1.464 0.405 1.00 61.53 85 MET A C 1
ATOM 683 O O . MET A 1 85 ? 20.389 -2.677 0.565 1.00 61.53 85 MET A O 1
ATOM 687 N N . ASP A 1 86 ? 19.129 -0.912 -0.066 1.00 71.50 86 ASP A N 1
ATOM 688 C CA . ASP A 1 86 ? 17.973 -1.690 -0.507 1.00 71.50 86 ASP A CA 1
ATOM 689 C C . ASP A 1 86 ? 18.241 -2.319 -1.889 1.00 71.50 86 ASP A C 1
ATOM 691 O O . ASP A 1 86 ? 18.631 -1.639 -2.839 1.00 71.50 86 ASP A O 1
ATOM 695 N N . ASP A 1 87 ? 17.984 -3.616 -2.006 1.00 77.69 87 ASP A N 1
ATOM 696 C CA . ASP A 1 87 ? 18.222 -4.464 -3.174 1.00 77.69 87 ASP A CA 1
ATOM 697 C C . ASP A 1 87 ? 16.923 -4.629 -3.978 1.00 77.69 87 ASP A C 1
ATOM 699 O O . ASP A 1 87 ? 16.215 -5.632 -3.862 1.00 77.69 87 ASP A O 1
ATOM 703 N N . HIS A 1 88 ? 16.564 -3.596 -4.745 1.00 85.12 88 HIS A N 1
ATOM 704 C CA . HIS A 1 88 ? 15.417 -3.620 -5.653 1.00 85.12 88 HIS A CA 1
ATOM 705 C C . HIS A 1 88 ? 15.563 -2.626 -6.808 1.00 85.12 88 HIS A C 1
ATOM 707 O O . HIS A 1 88 ? 16.276 -1.625 -6.719 1.00 85.12 88 HIS A O 1
ATOM 713 N N . ILE A 1 89 ? 14.794 -2.864 -7.867 1.00 89.25 89 ILE A N 1
ATOM 714 C CA . ILE A 1 89 ? 14.517 -1.886 -8.918 1.00 89.25 89 ILE A CA 1
ATOM 715 C C . ILE A 1 89 ? 13.051 -1.464 -8.798 1.00 89.25 89 ILE A C 1
ATOM 717 O O . ILE A 1 89 ? 12.187 -2.272 -8.451 1.00 89.25 89 ILE A O 1
ATOM 721 N N . SER A 1 90 ? 12.747 -0.196 -9.075 1.00 93.62 90 SER A N 1
ATOM 722 C CA . SER A 1 90 ? 11.364 0.277 -9.098 1.00 93.62 90 SER A CA 1
ATOM 723 C C . SER A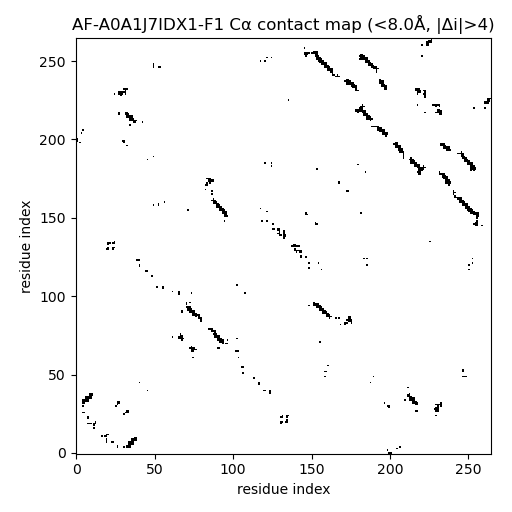 1 90 ? 11.053 1.266 -10.215 1.00 93.62 90 SER A C 1
ATOM 725 O O . SER A 1 90 ? 11.938 1.918 -10.771 1.00 93.62 90 SER A O 1
ATOM 727 N N . TYR A 1 91 ? 9.764 1.382 -10.533 1.00 94.69 91 TYR A N 1
ATOM 728 C CA . TYR A 1 91 ? 9.201 2.509 -11.265 1.00 94.69 91 TYR A CA 1
ATOM 729 C C . TYR A 1 91 ? 8.068 3.125 -10.450 1.00 94.69 91 TYR A C 1
ATOM 731 O O . TYR A 1 91 ? 7.121 2.430 -10.070 1.00 94.69 91 TYR A O 1
ATOM 739 N N . ASN A 1 92 ? 8.159 4.427 -10.188 1.00 94.50 92 ASN A N 1
ATOM 740 C CA . ASN A 1 92 ? 7.261 5.117 -9.270 1.00 94.50 92 ASN A CA 1
ATOM 741 C C . ASN A 1 92 ? 6.261 6.001 -10.025 1.00 94.50 92 ASN A C 1
ATOM 743 O O . ASN A 1 92 ? 6.631 6.791 -10.894 1.00 94.50 92 ASN A O 1
ATOM 747 N N . PHE A 1 93 ? 4.993 5.913 -9.628 1.00 93.25 93 PHE A N 1
ATOM 748 C CA . PHE A 1 93 ? 3.872 6.702 -10.130 1.00 93.25 93 PHE A CA 1
ATOM 749 C C . PHE A 1 93 ? 3.289 7.553 -8.995 1.00 93.25 93 PHE A C 1
ATOM 751 O O . PHE A 1 93 ? 2.393 7.127 -8.259 1.00 93.25 93 PHE A O 1
ATOM 758 N N . SER A 1 94 ? 3.765 8.789 -8.870 1.00 88.12 94 SER A N 1
ATOM 759 C CA . SER A 1 94 ? 3.250 9.757 -7.894 1.00 88.12 94 SER A CA 1
ATOM 760 C C . SER A 1 94 ? 1.830 10.230 -8.227 1.00 88.12 94 SER A C 1
ATOM 762 O O . SER A 1 94 ? 1.398 10.234 -9.381 1.00 88.12 94 SER A O 1
ATOM 764 N N . GLY A 1 95 ? 1.079 10.616 -7.200 1.00 75.25 95 GLY A N 1
ATOM 765 C CA . GLY A 1 95 ? -0.203 11.308 -7.309 1.00 75.25 95 GLY A CA 1
ATOM 766 C C . GLY A 1 95 ? -0.061 12.817 -7.549 1.00 75.25 95 GLY A C 1
ATOM 767 O O . GLY A 1 95 ? -0.996 13.443 -8.044 1.00 75.25 95 GLY A O 1
ATOM 768 N N . ARG A 1 96 ? 1.118 13.381 -7.255 1.00 68.69 96 ARG A N 1
ATOM 769 C CA . ARG A 1 96 ? 1.386 14.830 -7.261 1.00 68.69 96 ARG A CA 1
ATOM 770 C C . ARG A 1 96 ? 1.626 15.432 -8.646 1.00 68.69 96 ARG A C 1
ATOM 772 O O . ARG A 1 96 ? 1.523 16.641 -8.823 1.00 68.69 96 ARG A O 1
ATOM 779 N N . TYR A 1 97 ? 1.959 14.606 -9.638 1.00 62.34 97 TYR A N 1
ATOM 780 C CA . TYR A 1 97 ? 2.387 15.088 -10.949 1.00 62.34 97 TYR A CA 1
ATOM 781 C C . TYR A 1 97 ? 1.328 14.811 -12.013 1.00 62.34 97 TYR A C 1
ATOM 783 O O . TYR A 1 97 ? 1.120 13.674 -12.437 1.00 62.34 97 TYR A O 1
ATOM 791 N N . ARG A 1 98 ? 0.652 15.875 -12.444 1.00 61.16 98 ARG A N 1
ATOM 792 C CA . ARG A 1 98 ? -0.215 15.878 -13.622 1.00 61.16 98 ARG A CA 1
ATOM 793 C C . ARG A 1 98 ? 0.581 16.533 -14.744 1.00 61.16 98 ARG A C 1
ATOM 795 O O . ARG A 1 98 ? 0.976 17.673 -14.567 1.00 61.16 98 ARG A O 1
ATOM 802 N N . MET A 1 99 ? 0.842 15.761 -15.800 1.00 56.94 99 MET A N 1
ATOM 803 C CA . MET A 1 99 ? 1.332 16.095 -17.151 1.00 56.94 99 MET A CA 1
ATOM 804 C C . MET A 1 99 ? 1.892 17.513 -17.454 1.00 56.94 99 MET A C 1
ATOM 806 O O . MET A 1 99 ? 1.326 18.518 -17.034 1.00 56.94 99 MET A O 1
ATOM 810 N N . PRO A 1 100 ? 2.891 17.626 -18.354 1.00 56.88 100 PRO A N 1
ATOM 811 C CA . PRO A 1 100 ? 3.408 16.556 -19.205 1.00 56.88 100 PRO A CA 1
ATOM 812 C C . PRO A 1 100 ? 4.523 15.755 -18.526 1.00 56.88 100 PRO A C 1
ATOM 814 O O . PRO A 1 100 ? 5.468 16.311 -17.974 1.00 56.88 100 PRO A O 1
ATOM 817 N N . MET A 1 101 ? 4.399 14.431 -18.590 1.00 69.75 101 MET A N 1
ATOM 818 C CA . MET A 1 101 ? 5.437 13.480 -18.210 1.00 69.75 101 MET A CA 1
ATOM 819 C C . MET A 1 101 ? 5.856 12.703 -19.456 1.00 69.75 101 MET A C 1
ATOM 821 O O . MET A 1 101 ? 5.002 12.236 -20.208 1.00 69.75 101 MET A O 1
ATOM 825 N N . THR A 1 102 ? 7.160 12.521 -19.642 1.00 79.00 102 THR A N 1
ATOM 826 C CA . THR A 1 102 ? 7.681 11.528 -20.583 1.00 79.00 102 THR A CA 1
ATOM 827 C C . THR A 1 102 ? 7.723 10.186 -19.856 1.00 79.00 102 THR A C 1
ATOM 829 O O . THR A 1 102 ? 8.509 9.999 -18.930 1.00 79.00 102 THR A O 1
ATOM 832 N N . LEU A 1 103 ? 6.827 9.273 -20.224 1.00 88.69 103 LEU A N 1
ATOM 833 C CA . LEU A 1 103 ? 6.804 7.895 -19.732 1.00 88.69 103 LEU A CA 1
ATOM 834 C C . LEU A 1 103 ? 7.538 6.973 -20.710 1.00 88.69 103 LEU A C 1
ATOM 836 O O . LEU A 1 103 ? 7.474 7.222 -21.917 1.00 88.69 103 LEU A O 1
ATOM 840 N N . PRO A 1 104 ? 8.152 5.871 -20.236 1.00 92.19 104 PRO A N 1
ATOM 841 C CA . PRO A 1 104 ? 8.568 4.789 -21.117 1.00 92.19 104 PRO A CA 1
ATOM 842 C C . PRO A 1 104 ? 7.384 4.353 -21.994 1.00 92.19 104 PRO A C 1
ATOM 844 O O . PRO A 1 104 ? 6.288 4.193 -21.448 1.00 92.19 104 PRO A O 1
ATOM 847 N N . PRO A 1 105 ? 7.559 4.122 -23.311 1.00 92.12 105 PRO A N 1
ATOM 848 C CA . PRO A 1 105 ? 6.442 3.873 -24.228 1.00 92.12 105 PRO A CA 1
ATOM 849 C C . PRO A 1 105 ? 5.473 2.774 -23.774 1.00 92.12 105 PRO A C 1
ATOM 851 O O . PRO A 1 105 ? 4.263 2.920 -23.920 1.00 92.12 105 PRO A O 1
ATOM 854 N N . ILE A 1 106 ? 5.992 1.705 -23.160 1.00 93.12 106 ILE A N 1
ATOM 855 C CA . ILE A 1 106 ? 5.173 0.605 -22.634 1.00 93.12 106 ILE A CA 1
ATOM 856 C C . ILE A 1 106 ? 4.286 1.028 -21.453 1.00 93.12 106 ILE A C 1
ATOM 858 O O . ILE A 1 106 ? 3.149 0.587 -21.359 1.00 93.12 106 ILE A O 1
ATOM 862 N N . LEU A 1 107 ? 4.772 1.912 -20.576 1.00 94.25 107 LEU A N 1
ATOM 863 C CA . LEU A 1 107 ? 3.987 2.450 -19.460 1.00 94.25 107 LEU A CA 1
ATOM 864 C C . LEU A 1 107 ? 3.039 3.556 -19.932 1.00 94.25 107 LEU A C 1
ATOM 866 O O . LEU A 1 107 ? 1.945 3.693 -19.395 1.00 94.25 107 LEU A O 1
ATOM 870 N N . ALA A 1 108 ? 3.444 4.326 -20.947 1.00 92.19 108 ALA A N 1
ATOM 871 C CA . ALA A 1 108 ? 2.615 5.352 -21.570 1.00 92.19 108 ALA A CA 1
ATOM 872 C C . ALA A 1 108 ? 1.358 4.751 -22.218 1.00 92.19 108 ALA A C 1
ATOM 874 O O . ALA A 1 108 ? 0.272 5.301 -22.064 1.00 92.19 108 ALA A O 1
ATOM 875 N N . ALA A 1 109 ? 1.500 3.607 -22.896 1.00 93.38 109 ALA A N 1
ATOM 876 C CA . ALA A 1 109 ? 0.399 2.912 -23.564 1.00 93.38 109 ALA A CA 1
ATOM 877 C C . ALA A 1 109 ? -0.702 2.423 -22.602 1.00 93.38 109 ALA A C 1
ATOM 879 O O . ALA A 1 109 ? -1.853 2.290 -23.006 1.00 93.38 109 ALA A O 1
ATOM 880 N N . ASP A 1 110 ? -0.357 2.185 -21.335 1.00 94.31 110 ASP A N 1
ATOM 881 C CA . ASP A 1 110 ? -1.253 1.681 -20.289 1.00 94.31 110 ASP A CA 1
ATOM 882 C C . ASP A 1 110 ? -1.553 2.730 -19.196 1.00 94.31 110 ASP A C 1
ATOM 884 O O . ASP A 1 110 ? -2.137 2.403 -18.160 1.00 94.31 110 ASP A O 1
ATOM 888 N N . TYR A 1 111 ? -1.153 3.992 -19.390 1.00 91.75 111 TYR A N 1
ATOM 889 C CA . TYR A 1 111 ? -1.162 4.996 -18.323 1.00 91.75 111 TYR A CA 1
ATOM 890 C C . TYR A 1 111 ? -2.550 5.244 -17.724 1.00 91.75 111 TYR A C 1
ATOM 892 O O . TYR A 1 111 ? -2.683 5.285 -16.501 1.00 91.75 111 TYR A O 1
ATOM 900 N N . ASP A 1 112 ? -3.591 5.345 -18.551 1.00 91.62 112 ASP A N 1
ATOM 901 C CA . ASP A 1 112 ? -4.957 5.573 -18.064 1.00 91.62 112 ASP A CA 1
ATOM 902 C C . ASP A 1 112 ? -5.425 4.430 -17.149 1.00 91.62 112 ASP A C 1
ATOM 904 O O . ASP A 1 112 ? -5.942 4.678 -16.059 1.00 91.62 112 ASP A O 1
ATOM 908 N N . ARG A 1 113 ? -5.115 3.177 -17.505 1.00 94.94 113 ARG A N 1
ATOM 909 C CA . ARG A 1 113 ? -5.412 1.999 -16.675 1.00 94.94 113 ARG A CA 1
ATOM 910 C C . ARG A 1 113 ? -4.639 2.014 -15.354 1.00 94.94 113 ARG A C 1
ATOM 912 O O . ARG A 1 113 ? -5.190 1.671 -14.309 1.00 94.94 113 ARG A O 1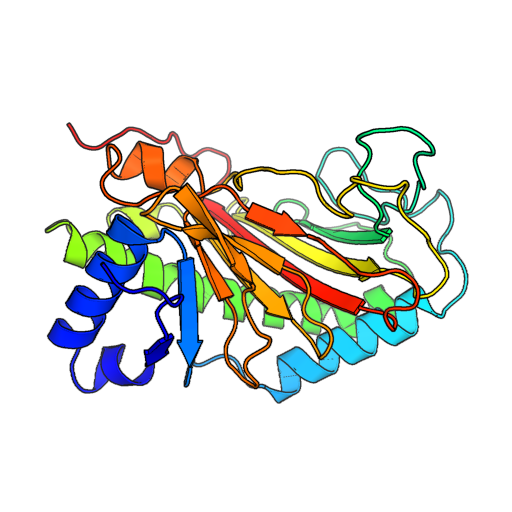
ATOM 919 N N . ILE A 1 114 ? -3.369 2.429 -15.367 1.00 95.06 114 ILE A N 1
ATOM 920 C CA . ILE A 1 114 ? -2.575 2.607 -14.135 1.00 95.06 114 ILE A CA 1
ATOM 921 C C . ILE A 1 114 ? -3.247 3.649 -13.227 1.00 95.06 114 ILE A C 1
ATOM 923 O O . ILE A 1 114 ? -3.322 3.467 -12.010 1.00 95.06 114 ILE A O 1
ATOM 927 N N . GLN A 1 115 ? -3.762 4.737 -13.800 1.00 92.56 115 GLN A N 1
ATOM 928 C CA . GLN A 1 115 ? -4.436 5.798 -13.053 1.00 92.56 115 GLN A CA 1
ATOM 929 C C . GLN A 1 115 ? -5.794 5.343 -12.492 1.00 92.56 115 GLN A C 1
ATOM 931 O O . GLN A 1 115 ? -6.114 5.677 -11.350 1.00 92.56 115 GLN A O 1
ATOM 936 N N . GLU A 1 116 ? -6.555 4.535 -13.232 1.00 94.25 116 GLU A N 1
ATOM 937 C CA . GLU A 1 116 ? -7.787 3.889 -12.755 1.00 94.25 116 GLU A CA 1
ATOM 938 C C . GLU A 1 116 ? -7.518 2.907 -11.607 1.00 94.25 116 GLU A C 1
ATOM 940 O O . GLU A 1 116 ? -8.214 2.929 -10.587 1.00 94.25 116 GLU A O 1
ATOM 945 N N . PHE A 1 117 ? -6.460 2.097 -11.719 1.00 97.31 117 PHE A N 1
ATOM 946 C CA . PHE A 1 117 ? -6.028 1.208 -10.642 1.00 97.31 117 PHE A CA 1
ATOM 947 C C . PHE A 1 117 ? -5.646 1.999 -9.386 1.00 97.31 117 PHE A C 1
ATOM 949 O O . PHE A 1 117 ? -6.123 1.700 -8.291 1.00 97.31 117 PHE A O 1
ATOM 956 N N . LYS A 1 118 ? -4.862 3.075 -9.541 1.00 95.56 118 LYS A N 1
ATOM 957 C CA . LYS A 1 118 ? -4.521 3.982 -8.435 1.00 95.56 118 LYS A CA 1
ATOM 958 C C . LYS A 1 118 ? -5.765 4.572 -7.773 1.00 95.56 118 LYS A C 1
ATOM 960 O O . LYS A 1 118 ? -5.845 4.609 -6.549 1.00 95.56 118 LYS A O 1
ATOM 965 N N . LYS A 1 119 ? -6.743 5.010 -8.566 1.00 95.12 119 LYS A N 1
ATOM 966 C CA . LYS A 1 119 ? -8.003 5.546 -8.048 1.00 95.12 119 LYS A CA 1
ATOM 967 C C . LYS A 1 119 ? -8.787 4.492 -7.256 1.00 95.12 119 LYS A C 1
ATOM 969 O O . LYS A 1 119 ? -9.255 4.800 -6.167 1.00 95.12 119 LYS A O 1
ATOM 974 N N . SER A 1 120 ? -8.846 3.253 -7.741 1.00 97.69 120 SER A N 1
ATOM 975 C CA . SER A 1 120 ? -9.516 2.145 -7.039 1.00 97.69 120 SER A CA 1
ATOM 976 C C . SER A 1 120 ? -8.864 1.854 -5.681 1.00 97.69 120 SER A C 1
ATOM 978 O O . SER A 1 120 ? -9.546 1.698 -4.670 1.00 97.69 120 SER A O 1
ATOM 980 N N . VAL A 1 121 ? -7.526 1.851 -5.626 1.00 98.12 121 VAL A N 1
ATOM 981 C CA . VAL A 1 121 ? -6.785 1.692 -4.363 1.00 98.12 121 VAL A CA 1
ATOM 982 C C . VAL A 1 121 ? -7.009 2.880 -3.424 1.00 98.12 121 VAL A C 1
ATOM 984 O O . VAL A 1 121 ? -7.142 2.692 -2.216 1.00 98.12 121 VAL A O 1
ATOM 987 N N . TRP A 1 122 ? -7.079 4.100 -3.961 1.00 97.12 122 TRP A N 1
ATOM 988 C CA . TRP A 1 122 ? -7.389 5.293 -3.175 1.00 97.12 122 TRP A CA 1
ATOM 989 C C . TRP A 1 122 ? -8.781 5.215 -2.544 1.00 97.12 122 TRP A C 1
ATOM 991 O O . TRP A 1 122 ? -8.931 5.509 -1.363 1.00 97.12 122 TRP A O 1
ATOM 1001 N N . GLU A 1 123 ? -9.794 4.794 -3.300 1.00 97.44 123 GLU A N 1
ATOM 1002 C CA . GLU A 1 123 ? -11.166 4.636 -2.805 1.00 97.44 123 GLU A CA 1
ATOM 1003 C C . GLU A 1 123 ? -11.245 3.600 -1.676 1.00 97.44 123 GLU A C 1
ATOM 1005 O O . GLU A 1 123 ? -11.800 3.908 -0.618 1.00 97.44 123 GLU A O 1
ATOM 1010 N N . LEU A 1 124 ? -10.588 2.444 -1.837 1.00 98.50 124 LEU A N 1
ATOM 1011 C CA . LEU A 1 124 ? -10.444 1.454 -0.765 1.00 98.50 124 LEU A CA 1
ATOM 1012 C C . LEU A 1 124 ? -9.775 2.062 0.479 1.00 98.50 124 LEU A C 1
ATOM 1014 O O . LEU A 1 124 ? -10.236 1.869 1.606 1.00 98.50 124 LEU A O 1
ATOM 1018 N N . ALA A 1 125 ? -8.702 2.834 0.293 1.00 98.12 125 ALA A N 1
ATOM 1019 C CA . ALA A 1 125 ? -8.019 3.499 1.395 1.00 98.12 125 ALA A CA 1
ATOM 1020 C C . ALA A 1 125 ? -8.935 4.486 2.140 1.00 98.12 125 ALA A C 1
ATOM 1022 O O . ALA A 1 125 ? -8.898 4.529 3.368 1.00 98.12 125 ALA A O 1
ATOM 1023 N N . LEU A 1 126 ? -9.798 5.234 1.439 1.00 98.00 126 LEU A N 1
ATOM 1024 C CA . LEU A 1 126 ? -10.771 6.135 2.071 1.00 98.00 126 LEU A CA 1
ATOM 1025 C C . LEU A 1 126 ? -11.792 5.389 2.931 1.00 98.00 126 LEU A C 1
ATOM 1027 O O . LEU A 1 126 ? -12.163 5.874 3.999 1.00 98.00 126 LEU A O 1
ATOM 1031 N N . GLU A 1 127 ? -12.256 4.224 2.489 1.00 98.19 127 GLU A N 1
ATOM 1032 C CA . GLU A 1 127 ? -13.179 3.395 3.269 1.00 98.19 127 GLU A CA 1
ATOM 1033 C C . GLU A 1 127 ? -12.520 2.885 4.550 1.00 98.19 127 GLU A C 1
ATOM 1035 O O . GLU A 1 127 ? -13.113 2.975 5.627 1.00 98.19 127 GLU A O 1
ATOM 1040 N N . LEU A 1 128 ? -11.259 2.452 4.465 1.00 98.62 128 LEU A N 1
ATOM 1041 C CA . LEU A 1 128 ? -10.472 2.085 5.641 1.00 98.62 128 LEU A CA 1
ATOM 1042 C C . LEU A 1 128 ? -10.248 3.289 6.567 1.00 98.62 128 LEU A C 1
ATOM 1044 O O . LEU A 1 128 ? -10.419 3.155 7.775 1.00 98.62 128 LEU A O 1
ATOM 1048 N N . MET A 1 129 ? -9.955 4.480 6.027 1.00 98.50 129 MET A N 1
ATOM 1049 C CA . MET A 1 129 ? -9.821 5.712 6.823 1.00 98.50 129 MET A CA 1
ATOM 1050 C C . MET A 1 129 ? -11.094 6.027 7.615 1.00 98.50 129 MET A C 1
ATOM 1052 O O . MET A 1 129 ? -11.004 6.415 8.781 1.00 98.50 129 MET A O 1
ATOM 1056 N N . ARG A 1 130 ? -12.276 5.821 7.020 1.00 98.50 130 ARG A N 1
ATOM 1057 C CA . ARG A 1 130 ? -13.558 5.964 7.728 1.00 98.50 130 ARG A CA 1
ATOM 1058 C C . ARG A 1 130 ? -13.744 4.900 8.801 1.00 98.50 130 ARG A C 1
ATOM 1060 O O . ARG A 1 130 ? -14.164 5.220 9.910 1.00 98.50 130 ARG A O 1
ATOM 1067 N N . GLY A 1 131 ? -13.383 3.654 8.499 1.00 98.44 131 GLY A N 1
ATOM 1068 C CA . GLY A 1 131 ? -13.396 2.559 9.468 1.00 98.44 131 GLY A CA 1
ATOM 1069 C C . GLY A 1 131 ? -12.520 2.850 10.690 1.00 98.44 131 GLY A C 1
ATOM 1070 O O . GLY A 1 131 ? -12.970 2.666 11.820 1.00 98.44 131 GLY A O 1
ATOM 1071 N N . PHE A 1 132 ? -11.306 3.372 10.483 1.00 98.50 132 PHE A N 1
ATOM 1072 C CA . PHE A 1 132 ? -10.411 3.780 11.569 1.00 98.50 132 PHE A CA 1
ATOM 1073 C C . PHE A 1 132 ? -10.976 4.939 12.391 1.00 98.50 132 PHE A C 1
ATOM 1075 O O . PHE A 1 132 ? -10.885 4.911 13.615 1.00 98.50 132 PHE A O 1
ATOM 1082 N N . ALA A 1 133 ? -11.589 5.941 11.753 1.00 98.31 133 ALA A N 1
ATOM 1083 C CA . ALA A 1 133 ? -12.228 7.038 12.478 1.00 98.31 133 ALA A CA 1
ATOM 1084 C C . ALA A 1 133 ? -13.351 6.524 13.396 1.00 98.31 133 ALA A C 1
ATOM 1086 O O . ALA A 1 133 ? -13.360 6.834 14.587 1.00 98.31 133 ALA A O 1
ATOM 1087 N N . ILE A 1 134 ? -14.229 5.654 12.883 1.00 98.44 134 ILE A N 1
ATOM 1088 C CA . ILE A 1 134 ? -15.309 5.043 13.674 1.00 98.44 134 ILE A CA 1
ATOM 1089 C C . ILE A 1 134 ? -14.734 4.177 14.808 1.00 98.44 134 ILE A C 1
ATOM 1091 O O . ILE A 1 134 ? -15.199 4.268 15.942 1.00 98.44 134 ILE A O 1
ATOM 1095 N N . ALA A 1 135 ? -13.688 3.384 14.549 1.00 97.94 135 ALA A N 1
ATOM 1096 C CA . ALA A 1 135 ? -13.006 2.568 15.564 1.00 97.94 135 ALA A CA 1
ATOM 1097 C C . ALA A 1 135 ? -12.443 3.390 16.742 1.00 97.94 135 ALA A C 1
ATOM 1099 O O . ALA A 1 135 ? -12.332 2.890 17.871 1.00 97.94 135 ALA A O 1
ATOM 1100 N N . LEU A 1 136 ? -12.087 4.648 16.484 1.00 97.75 136 LEU A N 1
ATOM 1101 C CA . LEU A 1 136 ? -11.590 5.604 17.472 1.00 97.75 136 LEU A CA 1
ATOM 1102 C C . LEU A 1 136 ? -12.699 6.502 18.051 1.00 97.75 136 LEU A C 1
ATOM 1104 O O . LEU A 1 136 ? -12.393 7.445 18.774 1.00 97.75 136 LEU A O 1
ATOM 1108 N N . ASN A 1 137 ? -13.976 6.197 17.787 1.00 97.31 137 ASN A N 1
ATOM 1109 C CA . ASN A 1 137 ? -15.142 6.990 18.198 1.00 97.31 137 ASN A CA 1
ATOM 1110 C C . ASN A 1 137 ? -15.108 8.442 17.683 1.00 97.31 137 ASN A C 1
ATOM 1112 O O . ASN A 1 137 ? -15.520 9.370 18.378 1.00 97.31 137 ASN A O 1
ATOM 1116 N N . LEU A 1 138 ? -14.604 8.639 16.465 1.00 97.56 138 LEU A N 1
ATOM 1117 C CA . LEU A 1 138 ? -14.586 9.924 15.772 1.00 97.56 138 LEU A CA 1
ATOM 1118 C C . LEU A 1 138 ? -15.672 9.973 14.695 1.00 97.56 138 LEU A C 1
ATOM 1120 O O . LEU A 1 138 ? -16.190 8.946 14.253 1.00 97.56 138 LEU A O 1
ATOM 1124 N N . GLU A 1 139 ? -15.956 11.182 14.211 1.00 97.75 139 GLU A N 1
ATOM 1125 C CA . GLU A 1 139 ? -16.755 11.377 12.999 1.00 97.75 139 GLU A CA 1
ATOM 1126 C C . GLU A 1 139 ? -16.171 10.570 11.823 1.00 97.75 139 GLU A C 1
ATOM 1128 O O . GLU A 1 139 ? -14.959 10.650 11.600 1.00 97.75 139 GLU A O 1
ATOM 1133 N N . PRO A 1 140 ? -16.983 9.842 11.028 1.00 97.25 140 PRO A N 1
ATOM 1134 C CA . PRO A 1 140 ? -16.477 8.932 9.996 1.00 97.25 140 PRO A CA 1
ATOM 1135 C C . PRO A 1 140 ? -15.479 9.574 9.025 1.00 97.25 140 PRO A C 1
ATOM 1137 O O . PRO A 1 140 ? -14.455 8.986 8.695 1.00 97.25 140 PRO A O 1
ATOM 1140 N N . ASP A 1 141 ? -15.716 10.814 8.601 1.00 97.38 141 ASP A N 1
ATOM 1141 C CA . ASP A 1 141 ? -14.835 11.507 7.656 1.00 97.38 141 ASP A CA 1
ATOM 1142 C C . ASP A 1 141 ? -13.654 12.243 8.319 1.00 97.38 141 ASP A C 1
ATOM 1144 O O . ASP A 1 141 ? -12.946 12.990 7.639 1.00 97.38 141 ASP A O 1
ATOM 1148 N N . HIS A 1 142 ? -13.398 12.051 9.622 1.00 96.81 142 HIS A N 1
ATOM 1149 C CA . HIS A 1 142 ? -12.347 12.764 10.362 1.00 96.81 142 HIS A CA 1
ATOM 1150 C C . HIS A 1 142 ? -10.983 12.711 9.652 1.00 96.81 142 HIS A C 1
ATOM 1152 O O . HIS A 1 142 ? -10.357 13.759 9.460 1.00 96.81 142 HIS A O 1
ATOM 1158 N N . PHE A 1 143 ? -10.564 11.517 9.215 1.00 97.00 143 PHE A N 1
ATOM 1159 C CA . PHE A 1 143 ? -9.335 11.302 8.440 1.00 97.00 143 PHE A CA 1
ATOM 1160 C C . PHE A 1 143 ? -9.567 11.424 6.925 1.00 97.00 143 PHE A C 1
ATOM 1162 O O . PHE A 1 143 ? -8.779 12.056 6.216 1.00 97.00 143 PHE A O 1
ATOM 1169 N N . ALA A 1 144 ? -10.659 10.845 6.412 1.00 97.19 144 ALA A N 1
ATOM 1170 C CA . ALA A 1 144 ? -10.905 10.716 4.973 1.00 97.19 144 ALA A CA 1
ATOM 1171 C C . ALA A 1 144 ? -11.075 12.068 4.254 1.00 97.19 144 ALA A C 1
ATOM 1173 O O . ALA A 1 144 ? -10.657 12.203 3.106 1.00 97.19 144 ALA A O 1
ATOM 1174 N N . LYS A 1 145 ? -11.604 13.103 4.924 1.00 95.81 145 LYS A N 1
ATOM 1175 C CA . LYS A 1 145 ? -11.820 14.433 4.316 1.00 95.81 145 LYS A CA 1
ATOM 1176 C C . LYS A 1 145 ? -10.547 15.137 3.833 1.00 95.81 145 LYS A C 1
ATOM 1178 O O . LYS A 1 145 ? -10.631 16.076 3.048 1.00 95.81 145 LYS A O 1
ATOM 1183 N N . TRP A 1 146 ? -9.382 14.699 4.304 1.00 95.88 146 TRP A N 1
ATOM 1184 C CA . TRP A 1 146 ? -8.075 15.241 3.921 1.00 95.88 146 TRP A CA 1
ATOM 1185 C C . TRP A 1 146 ? -7.403 14.452 2.794 1.00 95.88 146 TRP A C 1
ATOM 1187 O O . TRP A 1 146 ? -6.223 14.645 2.521 1.00 95.88 146 TRP A O 1
ATOM 1197 N N . HIS A 1 147 ? -8.129 13.523 2.177 1.00 95.25 147 HIS A N 1
ATOM 1198 C CA . HIS A 1 147 ? -7.642 12.661 1.113 1.00 95.25 147 HIS A CA 1
ATOM 1199 C C . HIS A 1 147 ? -8.470 12.895 -0.160 1.00 95.25 147 HIS A C 1
ATOM 1201 O O . HIS A 1 147 ? -9.234 12.045 -0.620 1.00 95.25 147 HIS A O 1
ATOM 1207 N N . ASP A 1 148 ? -8.277 14.055 -0.780 1.00 92.88 148 ASP A N 1
ATOM 1208 C CA . ASP A 1 148 ? -8.870 14.391 -2.073 1.00 92.88 148 ASP A CA 1
ATOM 1209 C C . ASP A 1 148 ? -7.950 13.958 -3.228 1.00 92.88 148 ASP A C 1
ATOM 1211 O O . ASP A 1 148 ? -6.897 14.558 -3.460 1.00 92.88 148 ASP A O 1
ATOM 1215 N N . PHE A 1 149 ? -8.358 12.943 -3.998 1.00 90.88 149 PHE A N 1
ATOM 1216 C CA . PHE A 1 149 ? -7.590 12.439 -5.148 1.00 90.88 149 PHE A CA 1
ATOM 1217 C C . PHE A 1 149 ? -7.288 13.526 -6.198 1.00 90.88 149 PHE A C 1
ATOM 1219 O O . PHE A 1 149 ? -6.363 13.403 -7.001 1.00 90.88 149 PHE A O 1
ATOM 1226 N N . ASN A 1 150 ? -8.067 14.612 -6.208 1.00 88.81 150 ASN A N 1
ATOM 1227 C CA . ASN A 1 150 ? -7.957 15.678 -7.189 1.00 88.81 150 ASN A CA 1
ATOM 1228 C C . ASN A 1 150 ? -7.136 16.891 -6.751 1.00 88.81 150 ASN A C 1
ATOM 1230 O O . ASN A 1 150 ? -6.924 17.783 -7.575 1.00 88.81 150 ASN A O 1
ATOM 1234 N N . LYS A 1 151 ? -6.651 16.931 -5.505 1.00 87.75 151 LYS A N 1
ATOM 1235 C CA . LYS A 1 151 ? -5.960 18.101 -4.939 1.00 87.75 151 LYS A CA 1
ATOM 1236 C C . LYS A 1 151 ? -4.572 17.761 -4.412 1.00 87.75 151 LYS A C 1
ATOM 1238 O O . LYS A 1 151 ? -4.327 17.842 -3.215 1.00 87.75 151 LYS A O 1
ATOM 1243 N N . ASP A 1 152 ? -3.661 17.397 -5.308 1.00 84.50 152 ASP A N 1
ATOM 1244 C CA . ASP A 1 152 ? -2.296 16.996 -4.940 1.00 84.50 152 ASP A CA 1
ATOM 1245 C C . ASP A 1 152 ? -2.308 15.820 -3.934 1.00 84.50 152 ASP A C 1
ATOM 1247 O O . ASP A 1 152 ? -2.020 15.983 -2.742 1.00 84.50 152 ASP A O 1
ATOM 1251 N N . PRO A 1 153 ? -2.784 14.636 -4.364 1.00 89.25 153 PRO A N 1
ATOM 1252 C CA . PRO A 1 153 ? -2.916 13.488 -3.479 1.00 89.25 153 PRO A CA 1
ATOM 1253 C C . PRO A 1 153 ? -1.549 12.981 -3.019 1.00 89.25 153 PRO A C 1
ATOM 1255 O O . PRO A 1 153 ? -0.625 12.801 -3.819 1.00 89.25 153 PRO A O 1
ATOM 1258 N N . GLY A 1 154 ? -1.445 12.658 -1.729 1.00 91.88 154 GLY A N 1
ATOM 1259 C CA . GLY A 1 154 ? -0.299 11.978 -1.133 1.00 91.88 154 GLY A CA 1
ATOM 1260 C C . GLY A 1 154 ? -0.208 10.504 -1.530 1.00 91.88 154 GLY A C 1
ATOM 1261 O O . GLY A 1 154 ? -0.072 9.657 -0.661 1.00 91.88 154 GLY A O 1
ATOM 1262 N N . MET A 1 155 ? -0.313 10.179 -2.820 1.00 93.56 155 MET A N 1
ATOM 1263 C CA . MET A 1 155 ? -0.259 8.805 -3.316 1.00 93.56 155 MET A CA 1
ATOM 1264 C C . MET A 1 155 ? 1.059 8.509 -4.027 1.00 93.56 155 MET A C 1
ATOM 1266 O O . MET A 1 155 ? 1.545 9.325 -4.812 1.00 93.56 155 MET A O 1
ATOM 1270 N N . ASN A 1 156 ? 1.598 7.308 -3.844 1.00 94.62 156 ASN A N 1
ATOM 1271 C CA . ASN A 1 156 ? 2.659 6.778 -4.691 1.00 94.62 156 ASN A CA 1
ATOM 1272 C C . ASN A 1 156 ? 2.424 5.283 -4.927 1.00 94.62 156 ASN A C 1
ATOM 1274 O O . ASN A 1 156 ? 2.487 4.495 -3.991 1.00 94.62 156 ASN A O 1
ATOM 1278 N N . LEU A 1 157 ? 2.143 4.899 -6.171 1.00 97.06 157 LEU A N 1
ATOM 1279 C CA . LEU A 1 157 ? 2.190 3.497 -6.588 1.00 97.06 157 LEU A CA 1
ATOM 1280 C C . LEU A 1 157 ? 3.613 3.203 -7.052 1.00 97.06 157 LEU A C 1
ATOM 1282 O O . LEU A 1 157 ? 4.151 3.965 -7.856 1.00 97.06 157 LEU A O 1
ATOM 1286 N N . ARG A 1 158 ? 4.208 2.102 -6.600 1.00 96.69 158 ARG A N 1
ATOM 1287 C CA . ARG A 1 158 ? 5.483 1.623 -7.144 1.00 96.69 158 ARG A CA 1
ATOM 1288 C C . ARG A 1 158 ? 5.296 0.263 -7.770 1.00 96.69 158 ARG A C 1
ATOM 1290 O O . ARG A 1 158 ? 4.754 -0.629 -7.136 1.00 96.69 158 ARG A O 1
ATOM 1297 N N . PHE A 1 159 ? 5.801 0.084 -8.979 1.00 97.69 159 PHE A N 1
ATOM 1298 C CA . PHE A 1 159 ? 6.139 -1.252 -9.448 1.00 97.69 159 PHE A CA 1
ATOM 1299 C C . PHE A 1 159 ? 7.518 -1.576 -8.894 1.00 97.69 159 PHE A C 1
ATOM 1301 O O . PHE A 1 159 ? 8.454 -0.819 -9.138 1.00 97.69 159 PHE A O 1
ATOM 1308 N N . MET A 1 160 ? 7.637 -2.646 -8.112 1.00 95.12 160 MET A N 1
ATOM 1309 C CA . MET A 1 160 ? 8.902 -3.085 -7.527 1.00 95.12 160 MET A CA 1
ATOM 1310 C C . MET A 1 160 ? 9.270 -4.470 -8.031 1.00 95.12 160 MET A C 1
ATOM 1312 O O . MET A 1 160 ? 8.418 -5.358 -8.099 1.00 95.12 160 MET A O 1
ATOM 1316 N N . TYR A 1 161 ? 10.552 -4.638 -8.327 1.00 92.94 161 TYR A N 1
ATOM 1317 C CA . TYR A 1 161 ? 11.121 -5.853 -8.876 1.00 92.94 161 TYR A CA 1
ATOM 1318 C C . TYR A 1 161 ? 12.421 -6.224 -8.162 1.00 92.94 161 TYR A C 1
ATOM 1320 O O . TYR A 1 161 ? 13.292 -5.379 -7.936 1.00 92.94 161 TYR A O 1
ATOM 1328 N N . TYR A 1 162 ? 12.531 -7.506 -7.824 1.00 89.44 162 TYR A N 1
ATOM 1329 C CA . TYR A 1 162 ? 13.672 -8.115 -7.153 1.00 89.44 162 TYR A CA 1
ATOM 1330 C C . TYR A 1 162 ? 14.137 -9.306 -8.003 1.00 89.44 162 TYR A C 1
ATOM 1332 O O . TYR A 1 162 ? 13.429 -10.315 -8.052 1.00 89.44 162 TYR A O 1
ATOM 1340 N N . PRO A 1 163 ? 15.288 -9.225 -8.688 1.00 84.75 163 PRO A N 1
ATOM 1341 C CA . PRO A 1 163 ? 15.761 -10.314 -9.533 1.00 84.75 163 PRO A CA 1
ATOM 1342 C C . PRO A 1 163 ? 16.299 -11.493 -8.712 1.00 84.75 163 PRO A C 1
ATOM 1344 O O . PRO A 1 163 ? 16.874 -11.315 -7.629 1.00 84.75 163 PRO A O 1
ATOM 1347 N N . GLU A 1 164 ? 16.191 -12.691 -9.291 1.00 78.81 164 GLU A N 1
ATOM 1348 C CA . GLU A 1 164 ? 16.672 -13.964 -8.729 1.00 78.81 164 GLU A CA 1
ATOM 1349 C C . GLU A 1 164 ? 18.181 -13.946 -8.422 1.00 78.81 164 GLU A C 1
ATOM 1351 O O . GLU A 1 164 ? 18.633 -14.416 -7.378 1.00 78.81 164 GLU A O 1
ATOM 1356 N N . ASN A 1 165 ? 18.977 -13.343 -9.309 1.00 64.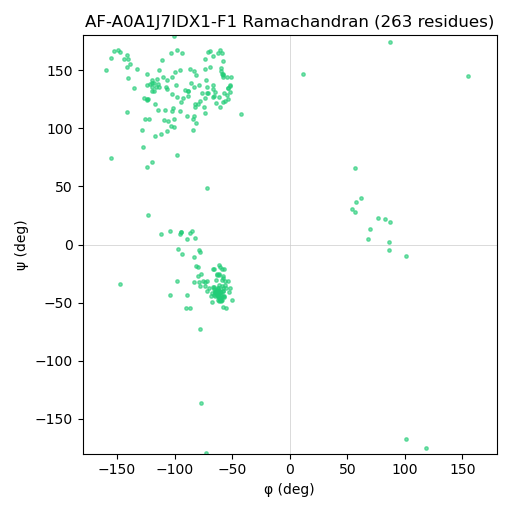44 165 ASN A N 1
ATOM 1357 C CA . ASN A 1 165 ? 20.434 -13.509 -9.329 1.00 64.44 165 ASN A CA 1
ATOM 1358 C C . ASN A 1 165 ? 21.221 -12.633 -8.338 1.00 64.44 165 ASN A C 1
ATOM 1360 O O . ASN A 1 165 ? 22.453 -12.653 -8.370 1.00 64.44 165 ASN A O 1
ATOM 1364 N N . HIS A 1 166 ? 20.557 -11.875 -7.458 1.00 63.75 166 HIS A N 1
ATOM 1365 C CA . HIS A 1 166 ? 21.257 -11.052 -6.468 1.00 63.75 166 HIS A CA 1
ATOM 1366 C C . HIS A 1 166 ? 21.339 -11.741 -5.100 1.00 63.75 166 HIS A C 1
ATOM 1368 O O . HIS A 1 166 ? 20.337 -12.187 -4.534 1.00 63.75 166 HIS A O 1
ATOM 1374 N N . LYS A 1 167 ? 22.564 -11.836 -4.579 1.00 64.50 167 LYS A N 1
ATOM 1375 C CA . LYS A 1 167 ? 22.872 -12.417 -3.272 1.00 64.50 167 LYS A CA 1
ATOM 1376 C C . LYS A 1 167 ? 23.135 -11.266 -2.299 1.00 64.50 167 LYS A C 1
ATOM 1378 O O . LYS A 1 167 ? 24.229 -10.709 -2.374 1.00 64.50 167 LYS A O 1
ATOM 1383 N N . PRO A 1 168 ? 22.185 -10.893 -1.422 1.00 63.03 168 PRO A N 1
ATOM 1384 C CA . PRO A 1 168 ? 22.524 -10.010 -0.313 1.00 63.03 168 PRO A CA 1
ATOM 1385 C C . PRO A 1 168 ? 23.639 -10.663 0.519 1.00 63.03 168 PRO A C 1
ATOM 1387 O O . PRO A 1 168 ? 23.710 -11.895 0.610 1.00 63.03 168 PRO A O 1
ATOM 1390 N N . GLU A 1 169 ? 24.530 -9.856 1.099 1.00 68.56 169 GLU A N 1
ATOM 1391 C CA . GLU A 1 169 ? 25.559 -10.376 2.003 1.00 68.56 169 GLU A CA 1
ATOM 1392 C C . GLU A 1 169 ? 24.919 -11.123 3.187 1.00 68.56 169 GLU A C 1
ATOM 1394 O O . GLU A 1 169 ? 23.747 -10.927 3.521 1.00 68.56 169 GLU A O 1
ATOM 1399 N N . GLU A 1 170 ? 25.671 -12.015 3.834 1.00 68.31 170 GLU A N 1
ATOM 1400 C CA . GLU A 1 170 ? 25.152 -12.768 4.976 1.00 68.31 170 GLU A CA 1
ATOM 1401 C C . GLU A 1 170 ? 24.671 -11.810 6.083 1.00 68.31 170 GLU A C 1
ATOM 1403 O O . GLU A 1 170 ? 25.409 -10.949 6.559 1.00 68.31 170 GLU A O 1
ATOM 1408 N N . GLY A 1 171 ? 23.397 -11.937 6.468 1.00 67.62 171 GLY A N 1
ATOM 1409 C CA . GLY A 1 171 ? 22.746 -11.048 7.436 1.00 67.62 171 GLY A CA 1
ATOM 1410 C C . GLY A 1 171 ? 22.137 -9.766 6.849 1.00 67.62 171 GLY A C 1
ATOM 1411 O O . GLY A 1 171 ? 21.461 -9.044 7.581 1.00 67.62 171 GLY A O 1
ATOM 1412 N N . GLN A 1 172 ? 22.304 -9.491 5.551 1.00 72.00 172 GLN A N 1
ATOM 1413 C CA . GLN A 1 172 ? 21.676 -8.351 4.885 1.00 72.00 172 GLN A CA 1
ATOM 1414 C C . GLN A 1 172 ? 20.236 -8.672 4.449 1.00 72.00 172 GLN A C 1
ATOM 1416 O O . GLN A 1 172 ? 19.924 -9.726 3.894 1.00 72.00 172 GLN A O 1
ATOM 1421 N N . THR A 1 173 ? 19.341 -7.720 4.699 1.00 78.00 173 THR A N 1
ATOM 1422 C CA . THR A 1 173 ? 17.961 -7.709 4.195 1.00 78.00 173 THR A CA 1
ATOM 1423 C C . THR A 1 173 ? 17.926 -7.058 2.813 1.00 78.00 173 THR A C 1
ATOM 1425 O O . THR A 1 173 ? 18.738 -6.184 2.519 1.00 78.00 173 THR A O 1
ATOM 1428 N N . ARG A 1 174 ? 16.976 -7.448 1.956 1.00 79.69 174 ARG A N 1
ATOM 1429 C CA . ARG A 1 174 ? 16.779 -6.773 0.663 1.00 79.69 174 ARG A CA 1
ATOM 1430 C C . ARG A 1 174 ? 16.096 -5.424 0.805 1.00 79.69 174 ARG A C 1
ATOM 1432 O O . ARG A 1 174 ? 16.357 -4.530 0.018 1.00 79.69 174 ARG A O 1
ATOM 1439 N N . ILE A 1 175 ? 15.229 -5.277 1.797 1.00 85.88 175 ILE A N 1
ATOM 1440 C CA . ILE A 1 175 ? 14.738 -3.975 2.247 1.00 85.88 175 ILE A CA 1
ATOM 1441 C C . ILE A 1 175 ? 14.986 -3.924 3.741 1.00 85.88 175 ILE A C 1
ATOM 1443 O O . ILE A 1 175 ? 14.562 -4.839 4.457 1.00 85.88 175 ILE A O 1
ATOM 1447 N N . ARG A 1 176 ? 15.668 -2.874 4.195 1.00 88.44 176 ARG A N 1
ATOM 1448 C CA . ARG A 1 176 ? 16.000 -2.706 5.611 1.00 88.44 176 ARG A CA 1
ATOM 1449 C C . ARG A 1 176 ? 14.767 -2.574 6.490 1.00 88.44 176 ARG A C 1
ATOM 1451 O O . ARG A 1 176 ? 13.663 -2.313 6.028 1.00 88.44 176 ARG A O 1
ATOM 1458 N N . GLU A 1 177 ? 14.988 -2.730 7.785 1.00 93.31 177 GLU A N 1
ATOM 1459 C CA . GLU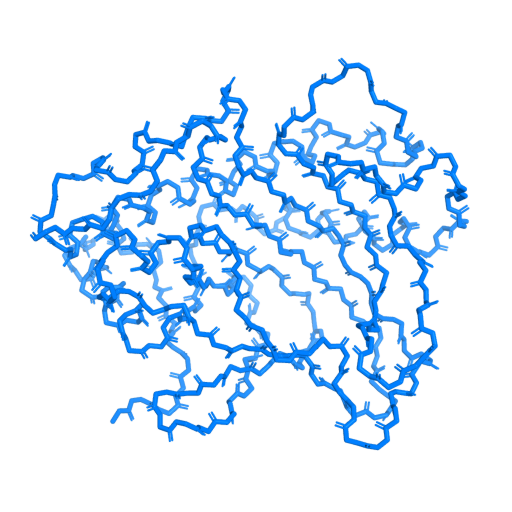 A 1 177 ? 13.990 -2.463 8.813 1.00 93.31 177 GLU A CA 1
ATOM 1460 C C . GLU A 1 177 ? 13.565 -0.993 8.755 1.00 93.31 177 GLU A C 1
ATOM 1462 O O . GLU A 1 177 ? 14.391 -0.090 8.904 1.00 93.31 177 GLU A O 1
ATOM 1467 N N . HIS A 1 178 ? 12.283 -0.758 8.495 1.00 95.81 178 HIS A N 1
ATOM 1468 C CA . HIS A 1 178 ? 11.698 0.576 8.419 1.00 95.81 178 HIS A CA 1
ATOM 1469 C C . HIS A 1 178 ? 10.210 0.542 8.771 1.00 95.81 178 HIS A C 1
ATOM 1471 O O . HIS A 1 178 ? 9.593 -0.522 8.830 1.00 95.81 178 HIS A O 1
ATOM 1477 N N . SER A 1 179 ? 9.645 1.719 9.011 1.00 97.19 179 SER A N 1
ATOM 1478 C CA . SER A 1 179 ? 8.208 1.966 8.966 1.00 97.19 179 SER A CA 1
ATOM 1479 C C . SER A 1 179 ? 7.882 2.853 7.765 1.00 97.19 179 SER A C 1
ATOM 1481 O O . SER A 1 179 ? 8.755 3.540 7.223 1.00 97.19 179 SER A O 1
ATOM 1483 N N . ASP A 1 180 ? 6.626 2.818 7.328 1.00 97.94 180 ASP A N 1
ATOM 1484 C CA . ASP A 1 180 ? 6.183 3.603 6.181 1.00 97.94 180 ASP A CA 1
ATOM 1485 C C . ASP A 1 180 ? 5.776 5.016 6.591 1.00 97.94 180 ASP A C 1
ATOM 1487 O O . ASP A 1 180 ? 5.040 5.224 7.555 1.00 97.94 180 ASP A O 1
ATOM 1491 N N . PHE A 1 181 ? 6.156 6.001 5.780 1.00 94.50 181 PHE A N 1
ATOM 1492 C CA . PHE A 1 181 ? 5.530 7.320 5.831 1.00 94.50 181 PHE A CA 1
ATOM 1493 C C . PHE A 1 181 ? 4.122 7.282 5.221 1.00 94.50 181 PHE A C 1
ATOM 1495 O O . PHE A 1 181 ? 3.812 6.440 4.382 1.00 94.50 181 PHE A O 1
ATOM 1502 N N . GLY A 1 182 ? 3.287 8.265 5.563 1.00 95.62 182 GLY A N 1
ATOM 1503 C CA . GLY A 1 182 ? 1.910 8.345 5.066 1.00 95.62 182 GLY A CA 1
ATOM 1504 C C . GLY A 1 182 ? 0.886 7.851 6.084 1.00 95.62 182 GLY A C 1
ATOM 1505 O O . GLY A 1 182 ? 1.183 7.721 7.273 1.00 95.62 182 GLY A O 1
ATOM 1506 N N . THR A 1 183 ? -0.348 7.647 5.625 1.00 98.25 183 THR A N 1
ATOM 1507 C CA . THR A 1 183 ? -1.448 7.159 6.460 1.00 98.25 183 THR A CA 1
ATOM 1508 C C . THR A 1 183 ? -1.533 5.644 6.442 1.00 98.25 183 THR A C 1
ATOM 1510 O O . THR A 1 183 ? -1.479 5.037 7.508 1.00 98.25 183 THR A O 1
ATOM 1513 N N . ILE A 1 184 ? -1.623 5.032 5.261 1.00 98.75 184 ILE A N 1
ATOM 1514 C CA . ILE A 1 184 ? -1.558 3.577 5.094 1.00 98.75 184 ILE A CA 1
ATOM 1515 C C . ILE A 1 184 ? -0.822 3.198 3.812 1.00 98.75 184 ILE A C 1
ATOM 1517 O O . ILE A 1 184 ? -0.785 3.969 2.853 1.00 98.75 184 ILE A O 1
ATOM 1521 N N . THR A 1 185 ? -0.334 1.966 3.764 1.00 98.88 185 THR A N 1
ATOM 1522 C CA . THR A 1 185 ? 0.130 1.322 2.534 1.00 98.88 185 THR A CA 1
ATOM 1523 C C . THR A 1 185 ? -0.794 0.159 2.197 1.00 98.88 185 THR A C 1
ATOM 1525 O O . THR A 1 185 ? -1.164 -0.625 3.069 1.00 98.88 185 THR A O 1
ATOM 1528 N N . VAL A 1 186 ? -1.173 0.048 0.921 1.00 98.88 186 VAL A N 1
ATOM 1529 C CA . VAL A 1 186 ? -1.851 -1.130 0.358 1.00 98.88 186 VAL A CA 1
ATOM 1530 C C . VAL A 1 186 ? -0.832 -1.890 -0.485 1.00 98.88 186 VAL A C 1
ATOM 1532 O O . VAL A 1 186 ? -0.450 -1.427 -1.559 1.00 98.88 186 VAL A O 1
ATOM 1535 N N . LEU A 1 187 ? -0.356 -3.031 0.008 1.00 98.75 187 LEU A N 1
ATOM 1536 C CA . LEU A 1 187 ? 0.687 -3.831 -0.626 1.00 98.75 187 LEU A CA 1
ATOM 1537 C C . LEU A 1 187 ? 0.096 -5.046 -1.341 1.00 98.75 187 LEU A C 1
ATOM 1539 O O . LEU A 1 187 ? -0.377 -5.992 -0.709 1.00 98.75 187 LEU A O 1
ATOM 1543 N N . PHE A 1 188 ? 0.233 -5.067 -2.665 1.00 98.62 188 PHE A N 1
ATOM 1544 C CA . PHE A 1 188 ? 0.010 -6.271 -3.460 1.00 98.62 188 PHE A CA 1
ATOM 1545 C C . PHE A 1 188 ? 1.324 -7.040 -3.620 1.00 98.62 188 PHE A C 1
ATOM 1547 O O . PHE A 1 188 ? 2.358 -6.466 -3.977 1.00 98.62 188 PHE A O 1
ATOM 1554 N N . GLN A 1 189 ? 1.276 -8.349 -3.388 1.00 96.44 189 GLN A N 1
ATOM 1555 C CA . GLN A 1 189 ? 2.380 -9.284 -3.617 1.00 96.44 189 GLN A CA 1
ATOM 1556 C C . GLN A 1 189 ? 1.917 -10.324 -4.636 1.00 96.44 189 GLN A C 1
ATOM 1558 O O . GLN A 1 189 ? 0.768 -10.755 -4.564 1.00 96.44 189 GLN A O 1
ATOM 1563 N N . LYS A 1 190 ? 2.782 -10.700 -5.583 1.00 94.62 190 LYS A N 1
ATOM 1564 C CA . LYS A 1 190 ? 2.398 -11.620 -6.658 1.00 94.62 190 LYS A CA 1
ATOM 1565 C C . LYS A 1 190 ? 2.368 -13.081 -6.189 1.00 94.62 190 LYS A C 1
ATOM 1567 O O . LYS A 1 190 ? 1.302 -13.661 -6.033 1.00 94.62 190 LYS A O 1
ATOM 1572 N N . ASP A 1 191 ? 3.539 -13.670 -5.975 1.00 92.62 191 ASP A N 1
ATOM 1573 C CA . ASP A 1 191 ? 3.726 -15.113 -5.757 1.00 92.62 191 ASP A CA 1
ATOM 1574 C C . ASP A 1 191 ? 4.890 -15.427 -4.801 1.00 92.62 191 ASP A C 1
ATOM 1576 O O . ASP A 1 191 ? 4.800 -16.361 -4.003 1.00 92.62 191 ASP A O 1
ATOM 1580 N N . VAL A 1 192 ? 5.959 -14.629 -4.818 1.00 91.94 192 VAL A N 1
ATOM 1581 C CA . VAL A 1 192 ? 7.111 -14.789 -3.917 1.00 91.94 192 VAL A CA 1
ATOM 1582 C C . VAL A 1 192 ? 6.965 -13.932 -2.648 1.00 91.94 192 VAL A C 1
ATOM 1584 O O . VAL A 1 192 ? 6.761 -12.718 -2.714 1.00 91.94 192 VAL A O 1
ATOM 1587 N N . GLY A 1 193 ? 7.080 -14.578 -1.479 1.00 89.75 193 GLY A N 1
ATOM 1588 C CA . GLY A 1 193 ? 6.969 -13.961 -0.146 1.00 89.75 193 GLY A CA 1
ATOM 1589 C C . GLY A 1 193 ? 8.209 -13.172 0.290 1.00 89.75 193 GLY A C 1
ATOM 1590 O O . GLY A 1 193 ? 8.758 -12.403 -0.487 1.00 89.75 193 GLY A O 1
ATOM 1591 N N . GLY A 1 194 ? 8.638 -13.339 1.546 1.00 90.88 194 GLY A N 1
ATOM 1592 C CA . GLY A 1 194 ? 9.875 -12.750 2.092 1.00 90.88 194 GLY A CA 1
ATOM 1593 C C . GLY A 1 194 ? 9.687 -11.498 2.950 1.00 90.88 194 GLY A C 1
ATOM 1594 O O . GLY A 1 194 ? 10.620 -11.058 3.615 1.00 90.88 194 GLY A O 1
ATOM 1595 N N . LEU A 1 195 ? 8.487 -10.914 2.978 1.00 95.06 195 LEU A N 1
ATOM 1596 C CA . LEU A 1 195 ? 8.204 -9.799 3.879 1.00 95.06 195 LEU A CA 1
ATOM 1597 C C . LEU A 1 195 ? 8.117 -10.308 5.322 1.00 95.06 195 LEU A C 1
ATOM 1599 O O . LEU A 1 195 ? 7.459 -11.313 5.591 1.00 95.06 195 LEU A O 1
ATOM 1603 N N . GLU A 1 196 ? 8.746 -9.598 6.251 1.00 96.31 196 GLU A N 1
ATOM 1604 C CA . GLU A 1 196 ? 8.672 -9.865 7.685 1.00 96.31 196 GLU A CA 1
ATOM 1605 C C . GLU A 1 196 ? 8.191 -8.618 8.429 1.00 96.31 196 GLU A C 1
ATOM 1607 O O . GLU A 1 196 ? 8.643 -7.505 8.161 1.00 96.31 196 GLU A O 1
ATOM 1612 N N . VAL A 1 197 ? 7.287 -8.819 9.385 1.00 97.69 197 VAL A N 1
ATOM 1613 C CA . VAL A 1 197 ? 6.710 -7.779 10.244 1.00 97.69 197 VAL A CA 1
ATOM 1614 C C . VAL A 1 197 ? 7.156 -8.031 11.679 1.0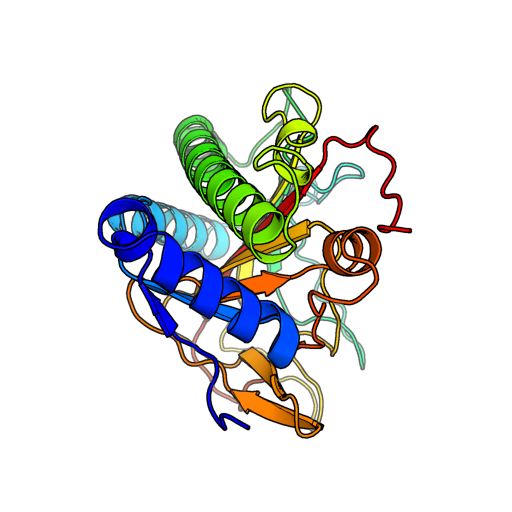0 97.69 197 VAL A C 1
ATOM 1616 O O . VAL A 1 197 ? 7.169 -9.180 12.135 1.00 97.69 197 VAL A O 1
ATOM 1619 N N . LEU A 1 198 ? 7.520 -6.977 12.407 1.00 97.19 198 LEU A N 1
ATOM 1620 C CA . LEU A 1 198 ? 7.822 -7.085 13.829 1.00 97.19 198 LEU A CA 1
ATOM 1621 C C . LEU A 1 198 ? 6.514 -7.264 14.616 1.00 97.19 198 LEU A C 1
ATOM 1623 O O . LEU A 1 198 ? 5.673 -6.372 14.659 1.00 97.19 198 LEU A O 1
ATOM 1627 N N . SER A 1 199 ? 6.321 -8.435 15.218 1.00 96.69 199 SER A N 1
ATOM 1628 C CA . SER A 1 199 ? 5.085 -8.776 15.927 1.00 96.69 199 SER A CA 1
ATOM 1629 C C . SER A 1 199 ? 4.895 -7.967 17.219 1.00 96.69 199 SER A C 1
ATOM 1631 O O . SER A 1 199 ? 5.868 -7.434 17.763 1.00 96.69 199 SER A O 1
ATOM 1633 N N . PRO A 1 200 ? 3.683 -7.974 17.813 1.00 94.81 200 PRO A N 1
ATOM 1634 C CA . PRO A 1 200 ? 3.433 -7.348 19.115 1.00 94.81 200 PRO A CA 1
ATOM 1635 C C . PRO A 1 200 ? 4.305 -7.910 20.253 1.00 94.81 200 PRO A C 1
ATOM 1637 O O . PRO A 1 200 ? 4.492 -7.259 21.277 1.00 94.81 200 PRO A O 1
ATOM 1640 N N . SER A 1 201 ? 4.847 -9.124 20.091 1.00 94.50 201 SER A N 1
ATOM 1641 C CA . SER A 1 201 ? 5.791 -9.733 21.037 1.00 94.50 201 SER A CA 1
ATOM 1642 C C . SER A 1 201 ? 7.262 -9.407 20.750 1.00 94.50 201 SER A C 1
ATOM 1644 O O . SER A 1 201 ? 8.136 -9.960 21.412 1.00 94.50 201 SER A O 1
ATOM 1646 N N . GLY A 1 202 ? 7.556 -8.545 19.772 1.00 94.50 202 GLY A N 1
ATOM 1647 C CA . GLY A 1 202 ? 8.921 -8.151 19.413 1.00 94.50 202 GLY A CA 1
ATOM 1648 C C . GLY A 1 202 ? 9.688 -9.203 18.607 1.00 94.50 202 GLY A C 1
ATOM 1649 O O . GLY A 1 202 ? 10.915 -9.210 18.617 1.00 94.50 202 GLY A O 1
ATOM 1650 N N . THR A 1 203 ? 8.986 -10.111 17.924 1.00 95.62 203 THR A N 1
ATOM 1651 C CA . THR A 1 203 ? 9.601 -11.159 17.092 1.00 95.62 203 THR A CA 1
ATOM 1652 C C . THR A 1 203 ? 9.239 -10.972 15.627 1.00 95.62 203 THR A C 1
ATOM 1654 O O . THR A 1 203 ? 8.094 -10.653 15.316 1.00 95.62 203 THR A O 1
ATOM 1657 N N . TRP A 1 204 ? 10.176 -11.234 14.720 1.00 95.44 204 TRP A N 1
ATOM 1658 C CA . TRP A 1 204 ? 9.907 -11.220 13.282 1.00 95.44 204 TRP A CA 1
ATOM 1659 C C . TRP A 1 204 ? 8.934 -12.335 12.888 1.00 95.44 204 TRP A C 1
ATOM 1661 O O . TRP A 1 204 ? 9.142 -13.499 13.233 1.00 95.44 204 TRP A O 1
ATOM 1671 N N . VAL A 1 205 ? 7.870 -11.971 12.172 1.00 96.00 205 VAL A N 1
ATOM 1672 C CA . VAL A 1 205 ? 6.865 -12.891 11.629 1.00 96.00 205 VAL A CA 1
ATOM 1673 C C . VAL A 1 205 ? 6.790 -12.695 10.123 1.00 96.00 205 VAL A C 1
ATOM 1675 O O . VAL A 1 205 ? 6.575 -11.582 9.647 1.00 96.00 205 VAL A O 1
ATOM 1678 N N . THR A 1 206 ? 6.959 -13.778 9.367 1.00 95.12 206 THR A N 1
ATOM 1679 C CA . THR A 1 206 ? 6.814 -13.753 7.910 1.00 95.12 206 THR A CA 1
ATOM 1680 C C . THR A 1 206 ? 5.362 -13.477 7.530 1.00 95.12 206 THR A C 1
ATOM 1682 O O . THR A 1 206 ? 4.459 -14.196 7.957 1.00 95.12 206 THR A O 1
ATOM 1685 N N . ALA A 1 207 ? 5.140 -12.468 6.693 1.00 96.06 207 ALA A N 1
ATOM 1686 C CA . ALA A 1 207 ? 3.859 -12.218 6.056 1.00 96.06 207 ALA A CA 1
ATOM 1687 C C . ALA A 1 207 ? 3.744 -13.106 4.803 1.00 96.06 207 ALA A C 1
ATOM 1689 O O . ALA A 1 207 ? 4.483 -12.889 3.835 1.00 96.06 207 ALA A O 1
ATOM 1690 N N . PRO A 1 208 ? 2.864 -14.124 4.793 1.00 95.25 208 PRO A N 1
ATOM 1691 C CA . PRO A 1 208 ? 2.692 -14.971 3.619 1.00 95.25 208 PRO A CA 1
ATOM 1692 C C . PRO A 1 208 ? 2.096 -14.181 2.446 1.00 95.25 208 PRO A C 1
ATOM 1694 O O . PRO A 1 208 ? 1.488 -13.126 2.620 1.00 95.25 208 PRO A O 1
ATOM 1697 N N . VAL A 1 209 ? 2.225 -14.722 1.235 1.00 95.56 209 VAL A N 1
ATOM 1698 C CA . VAL A 1 209 ? 1.416 -14.266 0.099 1.00 95.56 209 VAL A CA 1
ATOM 1699 C C . VAL A 1 209 ? 0.062 -14.963 0.193 1.00 95.56 209 VAL A C 1
ATOM 1701 O O . VAL A 1 209 ? -0.002 -16.190 0.144 1.00 95.56 209 VAL A O 1
ATOM 1704 N N . ILE A 1 210 ? -1.014 -14.191 0.346 1.00 96.75 210 ILE A N 1
ATOM 1705 C CA . ILE A 1 210 ? -2.385 -14.708 0.339 1.00 96.75 210 ILE A CA 1
ATOM 1706 C C . ILE A 1 210 ? -3.045 -14.271 -0.977 1.00 96.75 210 ILE A C 1
ATOM 1708 O O . ILE A 1 210 ? -3.216 -13.068 -1.191 1.00 96.75 210 ILE A O 1
ATOM 1712 N N . PRO A 1 211 ? -3.419 -15.212 -1.867 1.00 94.50 211 PRO A N 1
ATOM 1713 C CA . PRO A 1 211 ? -4.075 -14.876 -3.127 1.00 94.50 211 PRO A CA 1
ATOM 1714 C C . PRO A 1 211 ? -5.327 -14.021 -2.909 1.00 94.50 211 PRO A C 1
ATOM 1716 O O . PRO A 1 211 ? -6.191 -14.371 -2.104 1.00 94.50 211 PRO A O 1
ATOM 1719 N N . GLY A 1 212 ? -5.422 -12.898 -3.624 1.00 96.19 212 GLY A N 1
ATOM 1720 C CA . GLY A 1 212 ? -6.560 -11.981 -3.527 1.00 96.19 212 GLY A CA 1
ATOM 1721 C C . GLY A 1 212 ? -6.670 -11.202 -2.216 1.00 96.19 212 GLY A C 1
ATOM 1722 O O . GLY A 1 212 ? -7.728 -10.632 -1.954 1.00 96.19 212 GLY A O 1
ATOM 1723 N N . ALA A 1 213 ? -5.621 -11.184 -1.386 1.0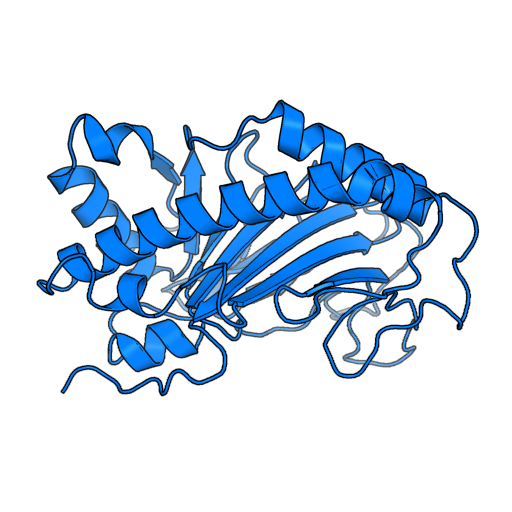0 98.25 213 ALA A N 1
ATOM 1724 C CA . ALA A 1 213 ? -5.597 -10.401 -0.157 1.00 98.25 213 ALA A CA 1
ATOM 1725 C C . ALA A 1 213 ? -4.327 -9.529 -0.076 1.00 98.25 213 ALA A C 1
ATOM 1727 O O . ALA A 1 213 ? -3.266 -10.025 0.316 1.00 98.25 213 ALA A O 1
ATOM 1728 N N . PRO A 1 214 ? -4.395 -8.231 -0.428 1.00 98.62 214 PRO A N 1
ATOM 1729 C CA . PRO A 1 214 ? -3.329 -7.287 -0.154 1.00 98.62 214 PRO A CA 1
ATOM 1730 C C . PRO A 1 214 ? -3.080 -7.191 1.345 1.00 98.62 214 PRO A C 1
ATOM 1732 O O . PRO A 1 214 ? -3.989 -7.323 2.173 1.00 98.62 214 PRO A O 1
ATOM 1735 N N . LEU A 1 215 ? -1.824 -6.924 1.672 1.00 98.75 215 LEU A N 1
ATOM 1736 C CA . LEU A 1 215 ? -1.408 -6.600 3.021 1.00 98.75 215 LEU A CA 1
ATOM 1737 C C . LEU A 1 215 ? -1.547 -5.091 3.220 1.00 98.75 215 LEU A C 1
ATOM 1739 O O . LEU A 1 215 ? -1.054 -4.307 2.412 1.00 98.75 215 LEU A O 1
ATOM 1743 N N . ILE A 1 216 ? -2.232 -4.689 4.279 1.00 98.88 216 ILE A N 1
ATOM 1744 C CA . ILE A 1 216 ? -2.426 -3.295 4.661 1.00 98.88 216 ILE A CA 1
ATOM 1745 C C . ILE A 1 216 ? -1.567 -3.016 5.883 1.00 98.88 216 ILE A C 1
ATOM 1747 O O . ILE A 1 216 ? -1.589 -3.808 6.828 1.00 98.88 216 ILE A O 1
ATOM 1751 N N . ASN A 1 217 ? -0.868 -1.884 5.898 1.00 98.88 217 ASN A N 1
ATOM 1752 C CA . ASN A 1 217 ? -0.206 -1.395 7.102 1.00 98.88 217 ASN A CA 1
ATOM 1753 C C . ASN A 1 217 ? -0.464 0.076 7.369 1.00 98.88 217 ASN A C 1
ATOM 1755 O O . ASN A 1 217 ? -0.691 0.865 6.455 1.00 98.88 217 ASN A O 1
ATOM 1759 N N . ILE A 1 218 ? -0.428 0.421 8.651 1.00 98.81 218 ILE A N 1
ATOM 1760 C CA . ILE A 1 218 ? -0.516 1.794 9.136 1.00 98.81 218 ILE A CA 1
ATOM 1761 C C . ILE A 1 218 ? 0.848 2.461 8.952 1.00 98.81 218 ILE A C 1
ATOM 1763 O O . ILE A 1 218 ? 1.883 1.850 9.219 1.00 98.81 218 ILE A O 1
ATOM 1767 N N . GLY A 1 219 ? 0.833 3.706 8.486 1.00 98.56 219 GLY A N 1
ATOM 1768 C CA . GLY A 1 219 ? 2.016 4.547 8.360 1.00 98.56 219 GLY A CA 1
ATOM 1769 C C . GLY A 1 219 ? 2.177 5.521 9.526 1.00 98.56 219 GLY A C 1
ATOM 1770 O O . GLY A 1 219 ? 1.254 5.778 10.310 1.00 98.56 219 GLY A O 1
ATOM 1771 N N . ASP A 1 220 ? 3.361 6.118 9.609 1.00 98.06 220 ASP A N 1
ATOM 1772 C CA . ASP A 1 220 ? 3.783 6.998 10.697 1.00 98.06 220 ASP A CA 1
ATOM 1773 C C . ASP A 1 220 ? 2.823 8.171 10.915 1.00 98.06 220 ASP A C 1
ATOM 1775 O O . ASP A 1 220 ? 2.560 8.564 12.054 1.00 98.06 220 ASP A O 1
ATOM 1779 N N . PHE A 1 221 ? 2.260 8.734 9.840 1.00 97.25 221 PHE A N 1
ATOM 1780 C CA . PHE A 1 221 ? 1.388 9.897 9.965 1.00 97.25 221 PHE A CA 1
ATOM 1781 C C . PHE A 1 221 ? 0.032 9.529 10.549 1.00 97.25 221 PHE A C 1
ATOM 1783 O O . PHE A 1 221 ? -0.487 10.308 11.341 1.00 97.25 221 PHE A O 1
ATOM 1790 N N . LEU A 1 222 ? -0.530 8.356 10.235 1.00 98.00 222 LEU A N 1
ATOM 1791 C CA . LEU A 1 222 ? -1.773 7.907 10.873 1.00 98.00 222 LEU A CA 1
ATOM 1792 C C . LEU A 1 222 ? -1.539 7.470 12.323 1.00 98.00 222 LEU A C 1
ATOM 1794 O O . LEU A 1 222 ? -2.400 7.713 13.170 1.00 98.00 222 LEU A O 1
ATOM 1798 N N . GLN A 1 223 ? -0.366 6.920 12.649 1.00 98.00 223 GLN A N 1
ATOM 1799 C CA . GLN A 1 223 ? 0.014 6.696 14.045 1.00 98.00 223 GLN A CA 1
ATOM 1800 C C . GLN A 1 223 ? 0.046 8.015 14.828 1.00 98.00 223 GLN A C 1
ATOM 1802 O O . GLN A 1 223 ? -0.570 8.114 15.888 1.00 98.00 223 GLN A O 1
ATOM 1807 N N . ILE A 1 224 ? 0.703 9.051 14.297 1.00 96.44 224 ILE A N 1
ATOM 1808 C CA . ILE A 1 224 ? 0.716 10.386 14.916 1.00 96.44 224 ILE A CA 1
ATOM 1809 C C . ILE A 1 224 ? -0.709 10.929 15.037 1.00 96.44 224 ILE A C 1
ATOM 1811 O O . ILE A 1 224 ? -1.105 11.403 16.100 1.00 96.44 224 ILE A O 1
ATOM 1815 N N . TRP A 1 225 ? -1.488 10.847 13.958 1.00 95.94 225 TRP A N 1
ATOM 1816 C CA . TRP A 1 225 ? -2.837 11.397 13.905 1.00 95.94 225 TRP A CA 1
ATOM 1817 C C . TRP A 1 225 ? -3.770 10.736 14.913 1.00 95.94 225 TRP A C 1
ATOM 1819 O O . TRP A 1 225 ? -4.565 11.425 15.533 1.00 95.94 225 TRP A O 1
ATOM 1829 N N . SER A 1 226 ? -3.626 9.429 15.126 1.00 97.50 226 SER A N 1
ATOM 1830 C CA . SER A 1 226 ? -4.395 8.646 16.099 1.00 97.50 226 SER A CA 1
ATOM 1831 C C . SER A 1 226 ? -3.825 8.684 17.522 1.00 97.50 226 SER A C 1
ATOM 1833 O O . SER A 1 226 ? -4.243 7.888 18.356 1.00 97.50 226 SER A O 1
ATOM 1835 N N . ALA A 1 227 ? -2.864 9.572 17.810 1.00 96.31 227 ALA A N 1
ATOM 1836 C CA . ALA A 1 227 ? -2.180 9.662 19.104 1.00 96.31 227 ALA A CA 1
ATOM 1837 C C . ALA A 1 227 ? -1.543 8.334 19.571 1.00 96.31 227 ALA A C 1
ATOM 1839 O O . ALA A 1 227 ? -1.417 8.066 20.763 1.00 96.31 227 ALA A O 1
ATOM 1840 N N . GLY A 1 228 ? -1.108 7.499 18.623 1.00 96.38 228 GLY A N 1
ATOM 1841 C CA . GLY A 1 228 ? -0.462 6.218 18.895 1.00 96.38 228 GLY A CA 1
ATOM 1842 C C . GLY A 1 228 ? -1.414 5.035 19.084 1.00 96.38 228 GLY A C 1
ATOM 1843 O O . GLY A 1 228 ? -0.923 3.932 19.338 1.00 96.38 228 GLY A O 1
ATOM 1844 N N . GLU A 1 229 ? -2.731 5.224 18.956 1.00 97.56 229 GLU A N 1
ATOM 1845 C CA . GLU A 1 229 ? -3.723 4.140 19.043 1.00 97.56 229 GLU A CA 1
ATOM 1846 C C . GLU A 1 229 ? -3.591 3.137 17.886 1.00 97.56 229 GLU A C 1
ATOM 1848 O O . GLU A 1 229 ? -3.750 1.935 18.088 1.00 97.56 229 GLU A O 1
ATOM 1853 N N . LEU A 1 230 ? -3.258 3.611 16.680 1.00 98.44 230 LEU A N 1
ATOM 1854 C CA . LEU A 1 230 ? -2.975 2.772 15.511 1.00 98.44 230 LEU A CA 1
ATOM 1855 C C . LEU A 1 230 ? -1.457 2.7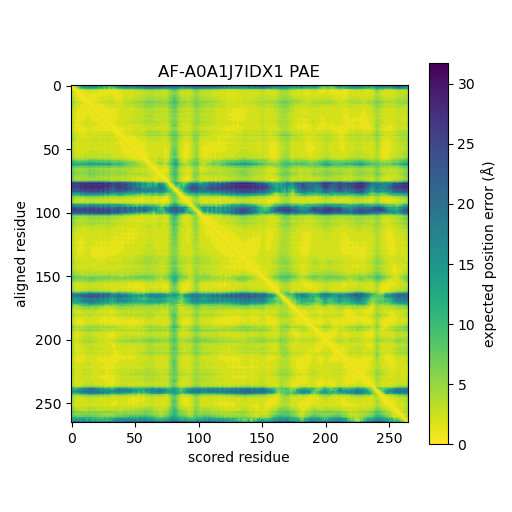00 15.299 1.00 98.44 230 LEU A C 1
ATOM 1857 O O . LEU A 1 230 ? -0.792 3.735 15.293 1.00 98.44 230 LEU A O 1
ATOM 1861 N N . LYS A 1 231 ? -0.892 1.498 15.147 1.00 98.25 231 LYS A N 1
ATOM 1862 C CA . LYS A 1 231 ? 0.565 1.288 15.192 1.00 98.25 231 LYS A CA 1
ATOM 1863 C C . LYS A 1 231 ? 1.205 1.301 13.814 1.00 98.25 23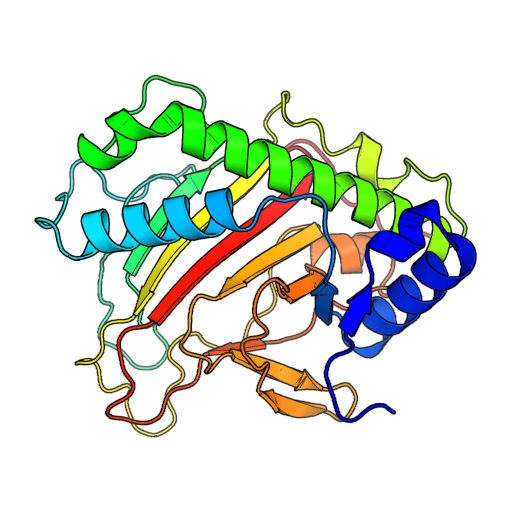1 LYS A C 1
ATOM 1865 O O . LYS A 1 231 ? 0.870 0.470 12.987 1.00 98.25 231 LYS A O 1
ATOM 1870 N N . SER A 1 232 ? 2.176 2.182 13.603 1.00 98.56 232 SER A N 1
ATOM 1871 C CA . SER A 1 232 ? 3.108 2.101 12.477 1.00 98.56 232 SER A CA 1
ATOM 1872 C C . SER A 1 232 ? 4.212 1.111 12.837 1.00 98.56 232 SER A C 1
ATOM 1874 O O . SER A 1 232 ? 5.067 1.392 13.681 1.00 98.56 232 SER A O 1
ATOM 1876 N N . THR A 1 233 ? 4.141 -0.085 12.260 1.00 98.19 233 THR A N 1
ATOM 1877 C CA . THR A 1 233 ? 4.975 -1.218 12.673 1.00 98.19 233 THR A CA 1
ATOM 1878 C C . THR A 1 233 ? 6.176 -1.390 11.752 1.00 98.19 233 THR A C 1
ATOM 1880 O O . THR A 1 233 ? 6.072 -1.317 10.524 1.00 98.19 233 THR A O 1
ATOM 1883 N N . VAL A 1 234 ? 7.332 -1.657 12.361 1.00 98.06 234 VAL A N 1
ATOM 1884 C CA . VAL A 1 234 ? 8.573 -1.915 11.630 1.00 98.06 234 VAL A CA 1
ATOM 1885 C C . VAL A 1 234 ? 8.459 -3.224 10.849 1.00 98.06 234 VAL A C 1
ATOM 1887 O O . VAL A 1 234 ? 8.026 -4.253 11.374 1.00 98.06 234 VAL A O 1
ATOM 1890 N N . HIS A 1 235 ? 8.879 -3.187 9.593 1.00 98.00 235 HIS A N 1
ATOM 1891 C CA . HIS A 1 235 ? 8.899 -4.324 8.689 1.00 98.00 235 HIS A CA 1
ATOM 1892 C C . HIS A 1 235 ? 10.163 -4.303 7.821 1.00 98.00 235 HIS A C 1
ATOM 1894 O O . HIS A 1 235 ? 10.872 -3.298 7.736 1.00 98.00 235 HIS A O 1
ATOM 1900 N N . ARG A 1 236 ? 10.482 -5.446 7.215 1.00 94.75 236 ARG A N 1
ATOM 1901 C CA . ARG A 1 236 ? 11.664 -5.639 6.365 1.00 94.75 236 ARG A CA 1
ATOM 1902 C C . ARG A 1 236 ? 11.388 -6.680 5.289 1.00 94.75 236 ARG A C 1
ATOM 1904 O O . ARG A 1 236 ? 10.411 -7.421 5.376 1.00 94.75 236 ARG A O 1
ATOM 1911 N N . LEU A 1 237 ? 12.271 -6.775 4.300 1.00 91.25 237 LEU A N 1
ATOM 1912 C CA . LEU A 1 237 ? 12.214 -7.832 3.290 1.00 91.25 237 LEU A CA 1
ATOM 1913 C C . LEU A 1 237 ? 13.465 -8.706 3.366 1.00 91.25 237 LEU A C 1
ATOM 1915 O O . LEU A 1 237 ? 14.582 -8.215 3.191 1.00 91.25 237 LEU A O 1
ATOM 1919 N N . THR A 1 238 ? 13.277 -10.003 3.595 1.00 86.00 238 THR A N 1
ATOM 1920 C CA . THR A 1 238 ? 14.334 -11.019 3.638 1.00 86.00 238 THR A CA 1
ATOM 1921 C C . THR A 1 238 ? 14.178 -12.005 2.480 1.00 86.00 238 THR A C 1
ATOM 1923 O O . THR A 1 238 ? 13.070 -12.296 2.035 1.00 86.00 238 THR A O 1
ATOM 1926 N N . PHE A 1 239 ? 15.294 -12.562 2.001 1.00 74.50 239 PHE A N 1
ATOM 1927 C CA . PHE A 1 239 ? 15.295 -13.747 1.138 1.00 74.50 239 PHE A CA 1
ATOM 1928 C C . PHE A 1 239 ? 16.408 -14.699 1.530 1.00 74.50 239 PHE A C 1
ATOM 1930 O O . PHE A 1 239 ? 17.445 -14.294 2.054 1.00 74.50 239 PHE A O 1
ATOM 1937 N N . LYS A 1 240 ? 16.209 -15.974 1.201 1.00 65.56 240 LYS A N 1
ATOM 1938 C CA . LYS A 1 240 ? 17.312 -16.928 1.108 1.00 65.56 240 LYS A CA 1
ATOM 1939 C C . LYS A 1 240 ? 17.961 -16.802 -0.270 1.00 65.56 240 LYS A C 1
ATOM 1941 O O . LYS A 1 240 ? 17.281 -16.511 -1.255 1.00 65.56 240 LYS A O 1
ATOM 1946 N N . ASN A 1 241 ? 19.262 -17.064 -0.345 1.00 59.69 241 ASN A N 1
ATOM 1947 C CA . ASN A 1 241 ? 19.976 -17.161 -1.619 1.00 59.69 241 ASN A CA 1
ATOM 1948 C C . ASN A 1 241 ? 19.289 -18.172 -2.557 1.00 59.69 241 ASN A C 1
ATOM 1950 O O . ASN A 1 241 ? 18.946 -19.269 -2.117 1.00 59.69 241 ASN A O 1
ATOM 1954 N N . GLY A 1 242 ? 19.111 -17.804 -3.833 1.00 63.25 242 GLY A N 1
ATOM 1955 C CA . GLY A 1 242 ? 18.433 -18.639 -4.838 1.00 63.25 242 GLY A CA 1
ATOM 1956 C C . GLY A 1 242 ? 16.902 -18.560 -4.815 1.00 63.25 242 GLY A C 1
ATOM 1957 O O . GLY A 1 242 ? 16.238 -19.490 -5.261 1.00 63.25 242 GLY A O 1
ATOM 1958 N N . SER A 1 243 ? 16.335 -17.487 -4.255 1.00 71.75 243 SER A N 1
ATOM 1959 C CA . SER A 1 243 ? 14.898 -17.209 -4.377 1.00 71.75 243 SER A CA 1
ATOM 1960 C C . SER A 1 243 ? 14.568 -16.747 -5.797 1.00 71.75 243 SER A C 1
ATOM 1962 O O . SER A 1 243 ? 15.332 -15.975 -6.370 1.00 71.75 243 SER A O 1
ATOM 1964 N N . ALA A 1 244 ? 13.423 -17.180 -6.331 1.00 85.50 244 ALA A N 1
ATOM 1965 C CA . ALA A 1 244 ? 12.914 -16.724 -7.623 1.00 85.50 244 ALA A CA 1
ATOM 1966 C C . ALA A 1 244 ? 12.696 -15.198 -7.659 1.00 85.50 244 ALA A C 1
ATOM 1968 O O . ALA A 1 244 ? 12.633 -14.539 -6.616 1.00 85.50 244 ALA A O 1
ATOM 1969 N N . GLU A 1 245 ? 12.546 -14.652 -8.867 1.00 89.69 245 GLU A N 1
ATOM 1970 C CA . GLU A 1 245 ? 12.168 -13.253 -9.075 1.00 89.69 245 GLU A CA 1
ATOM 1971 C C . GLU A 1 245 ? 10.903 -12.891 -8.283 1.00 89.69 245 GLU A C 1
ATOM 1973 O O . GLU A 1 245 ? 9.930 -13.645 -8.265 1.00 89.69 245 GLU A O 1
ATOM 1978 N N . ARG A 1 246 ? 10.898 -11.716 -7.646 1.00 92.88 246 ARG A N 1
ATOM 1979 C CA . ARG A 1 246 ? 9.737 -11.210 -6.907 1.00 92.88 246 ARG A CA 1
ATOM 1980 C C . ARG A 1 246 ? 9.247 -9.894 -7.476 1.00 92.88 246 ARG A C 1
ATOM 1982 O O . ARG A 1 246 ? 10.030 -8.985 -7.751 1.00 92.88 246 ARG A O 1
ATOM 1989 N N . TYR A 1 247 ? 7.925 -9.762 -7.502 1.00 95.94 247 TYR A N 1
ATOM 1990 C CA . TYR A 1 247 ? 7.225 -8.528 -7.819 1.00 95.94 247 TYR A CA 1
ATOM 1991 C C . TYR A 1 247 ? 6.317 -8.111 -6.665 1.00 95.94 247 TYR A C 1
ATOM 1993 O O . TYR A 1 247 ? 5.610 -8.929 -6.068 1.00 95.94 247 TYR A O 1
ATOM 2001 N N . SER A 1 248 ? 6.309 -6.815 -6.369 1.00 97.50 248 SER A N 1
ATOM 2002 C CA . SER A 1 248 ? 5.330 -6.218 -5.462 1.00 97.50 248 SER A CA 1
ATOM 2003 C C . SER A 1 248 ? 4.883 -4.849 -5.948 1.00 97.50 248 SER A C 1
ATOM 2005 O O . SER A 1 248 ? 5.630 -4.146 -6.628 1.00 97.50 248 SER A O 1
ATOM 2007 N N . MET A 1 249 ? 3.667 -4.468 -5.571 1.00 98.25 249 MET A N 1
ATOM 2008 C CA . MET A 1 249 ? 3.102 -3.159 -5.874 1.00 98.25 249 MET A CA 1
ATOM 2009 C C . MET A 1 249 ? 2.589 -2.493 -4.597 1.00 98.25 249 MET A C 1
ATOM 2011 O O . MET A 1 249 ? 1.405 -2.627 -4.280 1.00 98.25 249 MET A O 1
ATOM 2015 N N . PRO A 1 250 ? 3.454 -1.817 -3.819 1.00 98.25 250 PRO A N 1
ATOM 2016 C CA . PRO A 1 250 ? 2.985 -0.963 -2.742 1.00 98.25 250 PRO A CA 1
ATOM 2017 C C . PRO A 1 250 ? 2.328 0.295 -3.313 1.00 98.25 250 PRO A C 1
ATOM 2019 O O . PRO A 1 250 ? 2.893 1.008 -4.150 1.00 98.25 250 PRO A O 1
ATOM 2022 N N . CYS A 1 251 ? 1.135 0.579 -2.810 1.00 98.19 251 CYS A N 1
ATOM 2023 C CA . CYS A 1 251 ? 0.441 1.843 -2.965 1.00 98.19 251 CYS A CA 1
ATOM 2024 C C . CYS A 1 251 ? 0.502 2.587 -1.634 1.00 98.19 251 CYS A C 1
ATOM 2026 O O . CYS A 1 251 ? -0.301 2.330 -0.738 1.00 98.19 251 CYS A O 1
ATOM 2028 N N . PHE A 1 252 ? 1.451 3.510 -1.517 1.00 98.00 252 PHE A N 1
ATOM 2029 C CA . PHE A 1 252 ? 1.552 4.408 -0.373 1.00 98.00 252 PHE A CA 1
ATOM 2030 C C . PHE A 1 252 ? 0.449 5.457 -0.475 1.00 98.00 252 PHE A C 1
ATOM 2032 O O . PHE A 1 252 ? 0.334 6.131 -1.505 1.00 98.00 252 PHE A O 1
ATOM 2039 N N . VAL A 1 253 ? -0.352 5.594 0.576 1.00 97.44 253 VAL A N 1
ATOM 2040 C CA . VAL A 1 253 ? -1.438 6.568 0.672 1.00 97.44 253 VAL A CA 1
ATOM 2041 C C . VAL A 1 253 ? -1.169 7.494 1.850 1.00 97.44 253 VAL A C 1
ATOM 2043 O O . VAL A 1 253 ? -0.785 7.074 2.935 1.00 97.44 253 VAL A O 1
ATOM 2046 N N . GLY A 1 254 ? -1.371 8.782 1.621 1.00 95.69 254 GLY A N 1
ATOM 2047 C CA . GLY A 1 254 ? -1.316 9.848 2.604 1.00 95.69 254 GLY A CA 1
ATOM 2048 C C . GLY A 1 254 ? -2.310 10.941 2.234 1.00 95.69 254 GLY A C 1
ATOM 2049 O O . GLY A 1 254 ? -2.803 11.002 1.102 1.00 95.69 254 GLY A O 1
ATOM 2050 N N . ALA A 1 255 ? -2.587 11.826 3.187 1.00 94.81 255 ALA A N 1
ATOM 2051 C CA . ALA A 1 255 ? -3.429 12.992 2.965 1.00 94.81 255 ALA A CA 1
ATOM 2052 C C . ALA A 1 255 ? -2.839 13.914 1.879 1.00 94.81 255 ALA A C 1
ATOM 2054 O O . ALA A 1 255 ? -1.675 13.783 1.481 1.00 94.81 255 ALA A O 1
ATOM 2055 N N . ASN A 1 256 ? -3.639 14.869 1.401 1.00 93.25 256 ASN A N 1
ATOM 2056 C CA . ASN A 1 256 ? -3.181 15.912 0.484 1.00 93.25 256 ASN A CA 1
ATOM 2057 C C . ASN A 1 256 ? -1.927 16.597 1.034 1.00 93.25 256 ASN A C 1
ATOM 2059 O O . ASN A 1 256 ? -1.818 16.795 2.242 1.00 93.25 256 ASN A O 1
ATOM 2063 N N . VAL A 1 257 ? -0.996 16.989 0.164 1.00 88.00 257 VAL A N 1
ATOM 2064 C CA . VAL A 1 257 ? 0.346 17.476 0.558 1.00 88.00 257 VAL A CA 1
ATOM 2065 C C . VAL A 1 257 ? 0.319 18.660 1.521 1.00 88.00 257 VAL A C 1
ATOM 2067 O O . VAL A 1 257 ? 1.197 18.791 2.367 1.00 88.00 257 VAL A O 1
ATOM 2070 N N . SER A 1 258 ? -0.699 19.510 1.409 1.00 89.25 258 SER A N 1
ATOM 2071 C CA . SER A 1 258 ? -0.911 20.672 2.273 1.00 89.25 258 SER A CA 1
ATOM 2072 C C . SER A 1 258 ? -1.497 20.334 3.649 1.00 89.25 258 SER A C 1
ATOM 2074 O O . SER A 1 258 ? -1.628 21.224 4.491 1.00 89.25 258 SER A O 1
ATOM 2076 N N . THR A 1 259 ? -1.873 19.077 3.892 1.00 92.00 259 THR A N 1
ATOM 2077 C CA . THR A 1 259 ? -2.488 18.640 5.148 1.00 92.00 259 THR A CA 1
ATOM 2078 C C . THR A 1 259 ? -1.462 18.636 6.270 1.00 92.00 259 THR A C 1
ATOM 2080 O O . THR A 1 259 ? -0.393 18.038 6.164 1.00 92.00 259 THR A O 1
ATOM 2083 N N . LEU A 1 260 ? -1.830 19.256 7.389 1.00 88.50 260 LEU A N 1
ATOM 2084 C CA . LEU A 1 260 ? -1.060 19.210 8.622 1.00 88.50 260 LEU A CA 1
ATOM 2085 C C . LEU A 1 260 ? -1.609 18.109 9.535 1.00 88.50 260 LEU A C 1
ATOM 2087 O O . LEU A 1 260 ? -2.726 18.221 10.039 1.00 88.50 260 LEU A O 1
ATOM 2091 N N . TYR A 1 261 ? -0.806 17.078 9.786 1.00 86.38 261 TYR A N 1
ATOM 2092 C CA . TYR A 1 261 ? -1.148 16.009 10.722 1.00 86.38 261 TYR A CA 1
ATOM 2093 C C . TYR A 1 261 ? -1.023 16.517 12.162 1.00 86.38 261 TYR A C 1
ATOM 2095 O O . TYR A 1 261 ? 0.055 16.924 12.595 1.00 86.38 261 TYR A O 1
ATOM 2103 N N . ARG A 1 262 ? -2.133 16.514 12.905 1.00 85.81 262 ARG A N 1
ATOM 2104 C CA . ARG A 1 262 ? -2.176 16.860 14.333 1.00 85.81 262 ARG A CA 1
ATOM 2105 C C . ARG A 1 262 ? -2.792 15.693 15.085 1.00 85.81 262 ARG A C 1
ATOM 2107 O O . ARG A 1 262 ? -3.892 15.287 14.726 1.00 85.81 262 ARG A O 1
ATOM 2114 N N . GLY A 1 263 ? -2.087 15.164 16.082 1.00 81.62 263 GLY A N 1
ATOM 2115 C CA . GLY A 1 263 ? -2.596 14.062 16.897 1.00 81.62 263 GLY A CA 1
ATOM 2116 C C . GLY A 1 263 ? -3.892 14.419 17.621 1.00 81.62 263 GLY A C 1
ATOM 2117 O O . GLY A 1 263 ? -4.135 15.594 17.914 1.00 81.62 263 GLY A O 1
ATOM 2118 N N . LEU A 1 264 ? -4.716 13.403 17.888 1.00 82.44 264 LEU A N 1
ATOM 2119 C CA . LEU A 1 264 ? -5.849 13.519 18.806 1.00 82.44 264 LEU A CA 1
ATOM 2120 C C . LEU A 1 264 ? -5.324 13.979 20.176 1.00 82.44 264 LEU A C 1
ATOM 2122 O O . LEU A 1 264 ? -4.327 13.449 20.668 1.00 82.44 264 LEU A O 1
ATOM 2126 N N . LEU A 1 265 ? -5.951 15.016 20.732 1.00 57.19 265 LEU A N 1
ATOM 2127 C CA . LEU A 1 265 ? -5.678 15.521 22.080 1.00 57.19 265 LEU A CA 1
ATOM 2128 C C . LEU A 1 265 ? -6.517 14.763 23.107 1.00 57.19 265 LEU A C 1
ATOM 2130 O O . LEU A 1 265 ? -7.698 14.492 22.786 1.00 57.19 265 LEU A O 1
#

Mean predicted aligned error: 4.94 Å

Organism: NCBI:txid1408157

Radius of gyration: 18.09 Å; Cα contacts (8 Å, |Δi|>4): 524; chains: 1; bounding box: 50×39×46 Å

Sequence (265 aa):
MSKEIPVLDYGLLTSNPAKFVQDLKQAASEWGFFFLKNHNIPQSEVDKNFALAEKFFHGPNPGDEFKINKDNVGYSGRWQEGYGMDDHISYNFSGRYRMPMTLPPILAADYDRIQEFKKSVWELALELMRGFAIALNLEPDHFAKWHDFNKDPGMNLRFMYYPENHKPEEGQTRIREHSDFGTITVLFQKDVGGLEVLSPSGTWVTAPVIPGAPLINIGDFLQIWSAGELKSTVHRLTFKNGSAERYSMPCFVGANVSTLYRGLL

pLDDT: mean 90.47, std 12.03, range [40.0, 98.88]

Solvent-accessible surface area (backbone atoms only — not comparable to full-atom values): 14253 Å² total; per-residue (Å²): 131,82,92,65,79,43,78,44,58,46,57,26,60,75,80,38,42,69,60,33,26,50,52,52,40,51,29,28,44,58,44,9,32,32,30,40,29,71,54,93,69,59,63,71,60,55,51,52,51,50,54,49,46,50,56,52,72,75,42,73,82,83,54,77,89,36,40,52,45,98,73,54,33,31,37,43,70,73,79,54,90,58,93,92,42,56,61,53,34,37,39,30,48,34,45,64,72,77,77,94,72,84,58,62,67,78,56,51,77,43,40,68,60,54,52,51,52,51,49,52,54,49,53,53,50,40,54,51,33,23,38,52,20,46,52,68,76,42,60,44,54,70,57,30,74,46,52,42,82,86,57,46,20,34,34,35,40,31,43,35,39,32,69,36,90,64,72,68,58,94,93,51,44,38,32,61,82,40,61,46,74,32,34,34,34,46,30,41,62,74,80,52,60,41,38,30,36,46,38,79,86,75,42,82,39,76,48,76,70,50,90,76,28,39,40,34,33,37,4,46,47,36,13,46,33,50,57,59,57,34,30,47,39,45,30,32,28,45,76,62,84,80,42,73,62,30,47,38,37,43,32,35,32,28,46,16,74,86,61,80,82,61,49,61,130

Nearest PDB structures (foldseek):
  5c3q-assembly4_D  TM=8.743E-01  e=4.997E-25  Neurospora crassa
  5c3s-assembly3_C  TM=8.328E-01  e=3.666E-25  Neurospora crassa
  6jyv-assembly2_B  TM=8.178E-01  e=4.881E-23  Pseudomonas aeruginosa PAO1
  6ku3-assembly1_D  TM=8.346E-01  e=2.732E-21  Oryza sativa Japonica Group
  6ku3-assembly1_C  TM=8.289E-01  e=2.732E-21  Oryza sativa Japonica Group

InterPro domains:
  IPR005123 Oxoglutarate/iron-dependent dioxygenase domain [PS51471] (153-255)
  IPR026992 Non-haem dioxygenase, N-terminal domain [PF14226] (5-62)
  IPR027443 Isopenicillin N synthase-like superfamily [G3DSA:2.60.120.330] (1-264)
  IPR044861 Isopenicillin N synthase-like, Fe(2+) 2OG dioxygenase domain [PF03171] (156-253)